Protein 6HNI (pdb70)

Sequence (295 aa):
VKKIGITQLVEHPALDATRTGFVKALLEKNGFKDGENIDIDFQNAQQNDMPTTQSIASKFASDKKDLLIFAISTPSAQAAFNATKKDIPILITAVSDPVAAGLVKTLEKPGTNVSGTSDFVSSVDKGLELLKIFAPKAKTIGVMYNTSEVNSKVQVDALKEYASSSKNGFKKVVEKGITTSNEVNQGISSLVGKIDVVVLYVPTDNLVASSSMMPIVSKIATENKIIPVIAAESGPVEKGALACQGINYEKLGYKTGEMAVKILNGESVSSSDMPVATSDDTDIIVNEEDILKALGMEKPSNENISSYVKTK

Secondary structure (DSSP, 8-state):
-EEEEEEES---HHHHHHHHHHHHHHHHTT--BTTTEEEEEEE-TT-HHHHHHHHHHHHHTT-SEEEEESHHHHHHHHHH-SSS-EEEEEES-TTTTTS-S-SS---SSEEEEE----HHHHHTTHHHH-TT--EEEEEEETT-HHHHHHHHHHHHHHHHHT-EEEEEEESSGGGHHHHHHHHTTT-SEEEE-S-HHHHTTHHHHHHHHHHTT--EEESSHHHHHTT-SEEEE--HHHHHHHHHHHHHHHHTT--GGGSPPB-----EEEEEHHHHHHTTPPPPS-TTEEEE---

Solvent-accessible surface area: 12777 Å² total

Radius of gyration: 19.22 Å; Cα contacts (8 Å, |Δi|>4): 731; chains: 1; bounding box: 37×41×58 Å

Structure (mmCIF, N/CA/C/O backbone):
data_6HNI
#
_entry.id   6HNI
#
_cell.length_a   131.107
_cell.length_b   42.351
_cell.length_c   56.175
_cell.angle_alpha   90.00
_cell.angle_beta   94.76
_cell.angle_gamma   90.00
#
_symmetry.space_group_name_H-M   'C 1 2 1'
#
loop_
_entity.id
_entity.type
_entity.pdbx_description
1 polymer 'ABC-type transport system, sugar-family extracellular solute-binding protein'
2 non-polymer TYROSINE
3 non-polymer 1,2-ETHANEDIOL
4 non-polymer DI(HYDROXYETHYL)ETHER
5 water water
#
loop_
_atom_site.group_PDB
_atom_site.id
_atom_site.type_symbol
_atom_site.label_atom_id
_atom_site.label_alt_id
_atom_site.label_comp_id
_atom_site.label_asym_id
_atom_site.label_entity_id
_atom_site.label_seq_id
_atom_site.pdbx_PDB_ins_code
_atom_site.Cartn_x
_atom_site.Cartn_y
_atom_site.Cartn_z
_atom_site.occupancy
_atom_site.B_iso_or_equiv
_atom_site.auth_seq_id
_atom_site.auth_comp_id
_atom_site.auth_asym_id
_atom_site.auth_atom_id
_atom_site.pdbx_PDB_model_num
ATOM 1 N N . VAL A 1 23 ? 5.002 -6.792 28.323 1.00 29.05 44 VAL A N 1
ATOM 2 C CA . VAL A 1 23 ? 5.443 -7.618 29.495 1.00 24.17 44 VAL A CA 1
ATOM 3 C C . VAL A 1 23 ? 6.023 -6.660 30.554 1.00 22.77 44 VAL A C 1
ATOM 4 O O . VAL A 1 23 ? 6.934 -5.881 30.239 1.00 27.66 44 VAL A O 1
ATOM 8 N N . LYS A 1 24 ? 5.504 -6.710 31.788 1.00 19.70 45 LYS A N 1
ATOM 9 C CA . LYS A 1 24 ? 6.014 -5.878 32.863 1.00 17.63 45 LYS A CA 1
ATOM 10 C C . LYS A 1 24 ? 7.243 -6.568 33.449 1.00 15.41 45 LYS A C 1
ATOM 11 O O . LYS A 1 24 ? 7.236 -7.780 33.682 1.00 18.81 45 LYS A O 1
ATOM 17 N N . LYS A 1 25 ? 8.292 -5.771 33.639 1.00 16.94 46 LYS A N 1
ATOM 18 C CA . LYS A 1 25 ? 9.573 -6.282 34.165 1.00 16.59 46 LYS A CA 1
ATOM 19 C C . LYS A 1 25 ? 9.745 -5.864 35.630 1.00 16.13 46 LYS A C 1
ATOM 20 O O . LYS A 1 25 ? 9.703 -4.689 35.961 1.00 18.79 46 LYS A O 1
ATOM 26 N N . ILE A 1 26 ? 9.821 -6.890 36.452 1.00 15.22 47 ILE A N 1
ATOM 27 C CA . ILE A 1 26 ? 9.900 -6.719 37.900 1.00 14.28 47 ILE A CA 1
ATOM 28 C C . ILE A 1 26 ? 11.295 -7.175 38.311 1.00 13.85 47 ILE A C 1
ATOM 29 O O . ILE A 1 26 ? 11.736 -8.232 37.978 1.00 17.03 47 ILE A O 1
ATOM 34 N N . GLY A 1 27 ? 11.954 -6.329 39.097 1.00 12.01 48 GLY A N 1
ATOM 35 C CA . GLY A 1 27 ? 13.220 -6.718 39.766 1.00 11.86 48 GLY A CA 1
ATOM 36 C C . GLY A 1 27 ? 12.964 -7.020 41.227 1.00 12.50 48 GLY A C 1
ATOM 37 O O . GLY A 1 27 ? 12.305 -6.213 41.894 1.00 14.79 48 GLY A O 1
ATOM 38 N N . ILE A 1 28 ? 13.459 -8.187 41.678 1.00 11.38 49 ILE A N 1
ATOM 39 C CA . ILE A 1 28 ? 13.375 -8.516 43.109 1.00 11.55 49 ILE A CA 1
ATOM 40 C C . ILE A 1 28 ? 14.820 -8.477 43.643 1.00 11.73 49 ILE A C 1
ATOM 41 O O . ILE A 1 28 ? 15.672 -9.126 43.111 1.00 12.58 49 ILE A O 1
ATOM 46 N N . THR A 1 29 ? 14.978 -7.637 44.653 1.00 10.93 50 THR A N 1
ATOM 47 C CA . THR A 1 29 ? 16.322 -7.487 45.319 1.00 11.16 50 THR A CA 1
ATOM 48 C C . THR A 1 29 ? 16.166 -7.958 46.752 1.00 10.60 50 THR A C 1
ATOM 49 O O . THR A 1 29 ? 15.437 -7.390 47.541 1.00 12.88 50 THR A O 1
ATOM 53 N N . GLN A 1 30 ? 16.875 -9.049 47.047 1.00 11.44 51 GLN A N 1
ATOM 54 C CA . GLN A 1 30 ? 16.820 -9.670 48.368 1.00 11.38 51 GLN A CA 1
ATOM 55 C C . GLN A 1 30 ? 18.235 -9.658 49.006 1.00 12.43 51 GLN A C 1
ATOM 56 O O . GLN A 1 30 ? 19.193 -9.995 48.346 1.00 13.07 51 GLN A O 1
ATOM 62 N N . LEU A 1 31 ? 18.322 -9.259 50.272 1.00 11.21 52 LEU A N 1
ATOM 63 C CA . LEU A 1 31 ? 19.667 -9.142 50.885 1.00 11.05 52 LEU A CA 1
ATOM 64 C C . LEU A 1 31 ? 20.456 -10.458 50.932 1.00 11.98 52 LEU A C 1
ATOM 65 O O . LEU A 1 31 ? 21.651 -10.493 50.587 1.00 13.26 52 LEU A O 1
ATOM 70 N N . VAL A 1 32 ? 19.787 -11.510 51.386 1.00 12.32 53 VAL A N 1
ATOM 71 C CA . VAL A 1 32 ? 20.411 -12.791 51.685 1.00 13.52 53 VAL A CA 1
ATOM 72 C C . VAL A 1 32 ? 19.303 -13.845 51.815 1.00 12.63 53 VAL A C 1
ATOM 73 O O . VAL A 1 32 ? 18.185 -13.494 52.110 1.00 14.00 53 VAL A O 1
ATOM 77 N N . GLU A 1 33 ? 19.627 -15.119 51.673 1.00 14.47 54 GLU A N 1
ATOM 78 C CA . GLU A 1 33 ? 18.746 -16.207 52.123 1.00 16.43 54 GLU A CA 1
ATOM 79 C C . GLU A 1 33 ? 18.796 -16.366 53.653 1.00 15.57 54 GLU A C 1
ATOM 80 O O . GLU A 1 33 ? 19.802 -16.859 54.255 1.00 20.21 54 GLU A O 1
ATOM 86 N N . HIS A 1 34 ? 17.757 -15.913 54.317 1.00 14.84 55 HIS A N 1
ATOM 87 C CA . HIS A 1 34 ? 17.410 -16.364 55.677 1.00 14.14 55 HIS A CA 1
ATOM 88 C C . HIS A 1 34 ? 15.878 -16.589 55.668 1.00 13.83 55 HIS A C 1
ATOM 89 O O . HIS A 1 34 ? 15.206 -16.053 54.773 1.00 14.46 55 HIS A O 1
ATOM 96 N N . PRO A 1 35 ? 15.336 -17.404 56.582 1.00 13.95 56 PRO A N 1
ATOM 97 C CA . PRO A 1 35 ? 13.973 -17.896 56.340 1.00 13.78 56 PRO A CA 1
ATOM 98 C C . PRO A 1 35 ? 12.915 -16.853 56.124 1.00 12.69 56 PRO A C 1
ATOM 99 O O . PRO A 1 35 ? 12.048 -17.001 55.220 1.00 14.19 56 PRO A O 1
ATOM 103 N N . ALA A 1 36 ? 12.935 -15.798 56.864 1.00 11.48 57 ALA A N 1
ATOM 104 C CA . ALA A 1 36 ? 11.917 -14.774 56.761 1.00 11.00 57 ALA A CA 1
ATOM 105 C C . ALA A 1 36 ? 11.992 -14.127 55.408 1.00 10.87 57 ALA A C 1
ATOM 106 O O . ALA A 1 36 ? 10.946 -13.834 54.775 1.00 12.65 57 ALA A O 1
ATOM 108 N N . LEU A 1 37 ? 13.188 -13.809 54.935 1.00 11.81 58 LEU A N 1
ATOM 109 C CA . LEU A 1 37 ? 13.285 -13.116 53.642 1.00 10.81 58 LEU A CA 1
ATOM 110 C C . LEU A 1 37 ? 12.828 -14.021 52.520 1.00 11.31 58 LEU A C 1
ATOM 111 O O . LEU A 1 37 ? 12.098 -13.551 51.611 1.00 12.47 58 LEU A O 1
ATOM 116 N N . ASP A 1 38 ? 13.232 -15.262 52.550 1.00 11.47 59 ASP A N 1
ATOM 117 C CA . ASP A 1 38 ? 12.801 -16.271 51.549 1.00 12.14 59 ASP A CA 1
ATOM 118 C C . ASP A 1 38 ? 11.289 -16.406 51.549 1.00 12.71 59 ASP A C 1
ATOM 119 O O . ASP A 1 38 ? 10.647 -16.511 50.475 1.00 14.88 59 ASP A O 1
ATOM 124 N N . ALA A 1 39 ? 10.681 -16.401 52.718 1.00 12.67 60 ALA A N 1
ATOM 125 C CA . ALA A 1 39 ? 9.211 -16.560 52.833 1.00 12.70 60 ALA A CA 1
ATOM 126 C C . ALA A 1 39 ? 8.488 -15.391 52.176 1.00 12.14 60 ALA A C 1
ATOM 127 O O . ALA A 1 39 ? 7.434 -15.582 51.484 1.00 12.93 60 ALA A O 1
ATOM 129 N N . THR A 1 40 ? 9.000 -14.178 52.304 1.00 11.24 61 THR A N 1
ATOM 130 C CA . THR A 1 40 ? 8.328 -13.041 51.674 1.00 10.93 61 THR A CA 1
ATOM 131 C C . THR A 1 40 ? 8.378 -13.169 50.174 1.00 11.22 61 THR A C 1
ATOM 132 O O . THR A 1 40 ? 7.385 -12.781 49.519 1.00 12.33 61 THR A O 1
ATOM 136 N N . ARG A 1 41 ? 9.477 -13.610 49.607 1.00 11.70 62 ARG A N 1
ATOM 137 C CA . ARG A 1 41 ? 9.571 -13.766 48.155 1.00 12.29 62 ARG A CA 1
ATOM 138 C C . ARG A 1 41 ? 8.541 -14.803 47.701 1.00 11.57 62 ARG A C 1
ATOM 139 O O . ARG A 1 41 ? 7.825 -14.611 46.673 1.00 13.79 62 ARG A O 1
ATOM 147 N N . THR A 1 42 ? 8.460 -15.913 48.421 1.00 13.44 63 THR A N 1
ATOM 148 C CA . THR A 1 42 ? 7.509 -16.979 48.100 1.00 13.42 63 THR A CA 1
ATOM 149 C C . THR A 1 42 ? 6.080 -16.443 48.050 1.00 12.41 63 THR A C 1
ATOM 150 O O . THR A 1 42 ? 5.323 -16.678 47.059 1.00 14.65 63 THR A O 1
ATOM 154 N N . GLY A 1 43 ? 5.669 -15.724 49.077 1.00 13.19 64 GLY A N 1
ATOM 155 C CA . GLY A 1 43 ? 4.317 -15.149 49.128 1.00 12.08 64 GLY A CA 1
ATOM 156 C C . GLY A 1 43 ? 4.055 -14.139 48.041 1.00 11.68 64 GLY A C 1
ATOM 157 O O . GLY A 1 43 ? 2.937 -14.141 47.434 1.00 13.34 64 GLY A O 1
ATOM 158 N N . PHE A 1 44 ? 5.007 -13.267 47.753 1.00 12.30 65 PHE A N 1
ATOM 159 C CA . PHE A 1 44 ? 4.842 -12.228 46.747 1.00 11.00 65 PHE A CA 1
ATOM 160 C C . PHE A 1 44 ? 4.570 -12.874 45.395 1.00 11.66 65 PHE A C 1
ATOM 161 O O . PHE A 1 44 ? 3.633 -12.462 44.685 1.00 12.89 65 PHE A O 1
ATOM 169 N N . VAL A 1 45 ? 5.356 -13.865 45.021 1.00 11.97 66 VAL A N 1
ATOM 170 C CA . VAL A 1 45 ? 5.199 -14.500 43.709 1.00 13.11 66 VAL A CA 1
ATOM 171 C C . VAL A 1 45 ? 3.847 -15.226 43.634 1.00 12.88 66 VAL A C 1
ATOM 172 O O . VAL A 1 45 ? 3.157 -15.193 42.588 1.00 14.69 66 VAL A O 1
ATOM 176 N N . LYS A 1 46 ? 3.440 -15.882 44.718 1.00 12.91 67 LYS A N 1
ATOM 177 C CA . LYS A 1 46 ? 2.129 -16.563 44.731 1.00 14.91 67 LYS A CA 1
ATOM 178 C C . LYS A 1 46 ? 1.003 -15.548 44.581 1.00 13.29 67 LYS A C 1
ATOM 179 O O . LYS A 1 46 ? 0.010 -15.849 43.850 1.00 14.20 67 LYS A O 1
ATOM 185 N N . ALA A 1 47 ? 1.080 -14.376 45.212 1.00 13.88 68 ALA A N 1
ATOM 186 C CA . ALA A 1 47 ? 0.023 -13.378 45.074 1.00 12.74 68 ALA A CA 1
ATOM 187 C C . ALA A 1 47 ? -0.042 -12.929 43.619 1.00 13.43 68 ALA A C 1
ATOM 188 O O . ALA A 1 47 ? -1.137 -12.766 43.054 1.00 14.94 68 ALA A O 1
ATOM 190 N N . LEU A 1 48 ? 1.089 -12.712 42.971 1.00 14.07 69 LEU A N 1
ATOM 191 C CA A LEU A 1 48 ? 1.055 -12.213 41.597 0.70 13.48 69 LEU A CA 1
ATOM 192 C CA B LEU A 1 48 ? 1.087 -12.226 41.597 0.30 13.09 69 LEU A CA 1
ATOM 193 C C . LEU A 1 48 ? 0.431 -13.273 40.728 1.00 13.97 69 LEU A C 1
ATOM 194 O O . LEU A 1 48 ? -0.456 -12.944 39.890 1.00 16.27 69 LEU A O 1
ATOM 203 N N . GLU A 1 49 ? 0.802 -14.528 40.913 1.00 14.96 70 GLU A N 1
ATOM 204 C CA . GLU A 1 49 ? 0.260 -15.601 40.105 1.00 16.36 70 GLU A CA 1
ATOM 205 C C . GLU A 1 49 ? -1.266 -15.740 40.282 1.00 16.61 70 GLU A C 1
ATOM 206 O O . GLU A 1 49 ? -1.995 -15.911 39.293 1.00 20.08 70 GLU A O 1
ATOM 212 N N . LYS A 1 50 ? -1.757 -15.688 41.507 1.00 16.52 71 LYS A N 1
ATOM 213 C CA . LYS A 1 50 ? -3.198 -15.759 41.783 1.00 17.79 71 LYS A CA 1
ATOM 214 C C . LYS A 1 50 ? -3.994 -14.627 41.101 1.00 17.69 71 LYS A C 1
ATOM 215 O O . LYS A 1 50 ? -5.169 -14.806 40.728 1.00 22.57 71 LYS A O 1
ATOM 221 N N . ASN A 1 51 ? -3.340 -13.496 40.887 1.00 16.59 72 ASN A N 1
ATOM 222 C CA . ASN A 1 51 ? -3.904 -12.330 40.265 1.00 18.36 72 ASN A CA 1
ATOM 223 C C . ASN A 1 51 ? -3.637 -12.233 38.753 1.00 18.10 72 ASN A C 1
ATOM 224 O O . ASN A 1 51 ? -3.914 -11.207 38.148 1.00 23.91 72 ASN A O 1
ATOM 229 N N . GLY A 1 52 ? -3.119 -13.318 38.184 1.00 17.48 73 GLY A N 1
ATOM 230 C CA . GLY A 1 52 ? -2.938 -13.467 36.763 1.00 19.40 73 GLY A CA 1
ATOM 231 C C . GLY A 1 52 ? -1.640 -12.957 36.194 1.00 20.32 73 GLY A C 1
ATOM 232 O O . GLY A 1 52 ? -1.525 -12.813 34.979 1.00 25.12 73 GLY A O 1
ATOM 233 N N . PHE A 1 53 ? -0.636 -12.737 37.068 1.00 21.16 74 PHE A N 1
ATOM 234 C CA . PHE A 1 53 ? 0.662 -12.247 36.633 1.00 20.45 74 PHE A CA 1
ATOM 235 C C . PHE A 1 53 ? 1.666 -13.354 36.820 1.00 19.03 74 PHE A C 1
ATOM 236 O O . PHE A 1 53 ? 2.003 -13.711 37.944 1.00 21.80 74 PHE A O 1
ATOM 244 N N . LYS A 1 54 ? 2.119 -13.899 35.711 1.00 21.47 75 LYS A N 1
ATOM 245 C CA . LYS A 1 54 ? 2.854 -15.149 35.718 1.00 22.66 75 LYS A CA 1
ATOM 246 C C . LYS A 1 54 ? 4.195 -14.955 35.000 1.00 21.19 75 LYS A C 1
ATOM 247 O O . LYS A 1 54 ? 4.238 -14.464 33.861 1.00 23.45 75 LYS A O 1
ATOM 253 N N . ASP A 1 55 ? 5.279 -15.332 35.674 1.00 22.04 76 ASP A N 1
ATOM 254 C CA . ASP A 1 55 ? 6.660 -15.210 35.133 1.00 20.91 76 ASP A CA 1
ATOM 255 C C . ASP A 1 55 ? 6.772 -16.035 33.859 1.00 25.59 76 ASP A C 1
ATOM 256 O O . ASP A 1 55 ? 6.297 -17.176 33.806 1.00 26.46 76 ASP A O 1
ATOM 261 N N . GLY A 1 56 ? 7.365 -15.444 32.830 1.00 23.69 77 GLY A N 1
ATOM 262 C CA . GLY A 1 56 ? 7.448 -16.104 31.545 1.00 23.33 77 GLY A CA 1
ATOM 263 C C . GLY A 1 56 ? 6.210 -15.897 30.683 1.00 24.55 77 GLY A C 1
ATOM 264 O O . GLY A 1 56 ? 6.208 -16.326 29.511 1.00 31.56 77 GLY A O 1
ATOM 265 N N . GLU A 1 57 ? 5.166 -15.235 31.208 1.00 26.97 78 GLU A N 1
ATOM 266 C CA . GLU A 1 57 ? 3.945 -14.951 30.430 1.00 30.27 78 GLU A CA 1
ATOM 267 C C . GLU A 1 57 ? 3.731 -13.439 30.249 1.00 24.15 78 GLU A C 1
ATOM 268 O O . GLU A 1 57 ? 4.162 -12.882 29.248 1.00 36.13 78 GLU A O 1
ATOM 274 N N . ASN A 1 58 ? 3.092 -12.774 31.198 1.00 20.41 79 ASN A N 1
ATOM 275 C CA . ASN A 1 58 ? 2.863 -11.300 31.097 1.00 22.69 79 ASN A CA 1
ATOM 276 C C . ASN A 1 58 ? 3.727 -10.487 32.072 1.00 21.21 79 ASN A C 1
ATOM 277 O O . ASN A 1 58 ? 3.652 -9.233 32.124 1.00 27.22 79 ASN A O 1
ATOM 282 N N . ILE A 1 59 ? 4.557 -11.206 32.830 1.00 18.02 80 ILE A N 1
ATOM 283 C CA . ILE A 1 59 ? 5.636 -10.554 33.615 1.00 18.21 80 ILE A CA 1
ATOM 284 C C . ILE A 1 59 ? 6.935 -11.276 33.383 1.00 17.20 80 ILE A C 1
ATOM 285 O O . ILE A 1 59 ? 6.948 -12.436 32.972 1.00 19.41 80 ILE A O 1
ATOM 290 N N . ASP A 1 60 ? 8.014 -10.548 33.683 1.00 16.82 81 ASP A N 1
ATOM 291 C CA . ASP A 1 60 ? 9.355 -11.091 33.766 1.00 16.64 81 ASP A CA 1
ATOM 292 C C . ASP A 1 60 ? 9.910 -10.724 35.137 1.00 18.15 81 ASP A C 1
ATOM 293 O O . ASP A 1 60 ? 9.959 -9.569 35.475 1.00 22.57 81 ASP A O 1
ATOM 298 N N . ILE A 1 61 ? 10.254 -11.749 35.894 1.00 16.71 82 ILE A N 1
ATOM 299 C CA . ILE A 1 61 ? 10.837 -11.544 37.235 1.00 16.03 82 ILE A CA 1
ATOM 300 C C . ILE A 1 61 ? 12.361 -11.771 37.156 1.00 16.00 82 ILE A C 1
ATOM 301 O O . ILE A 1 61 ? 12.800 -12.860 36.795 1.00 20.99 82 ILE A O 1
ATOM 306 N N . ASP A 1 62 ? 13.142 -10.741 37.530 1.00 15.32 83 ASP A N 1
ATOM 307 C CA . ASP A 1 62 ? 14.614 -10.793 37.595 1.00 14.90 83 ASP A CA 1
ATOM 308 C C . ASP A 1 62 ? 14.952 -10.783 39.101 1.00 13.24 83 ASP A C 1
ATOM 309 O O . ASP A 1 62 ? 14.948 -9.726 39.769 1.00 14.94 83 ASP A O 1
ATOM 314 N N . PHE A 1 63 ? 15.194 -11.977 39.634 1.00 12.78 84 PHE A N 1
ATOM 315 C CA . PHE A 1 63 ? 15.553 -12.145 41.049 1.00 13.00 84 PHE A CA 1
ATOM 316 C C . PHE A 1 63 ? 17.067 -12.020 41.254 1.00 13.80 84 PHE A C 1
ATOM 317 O O . PHE A 1 63 ? 17.868 -12.687 40.557 1.00 15.46 84 PHE A O 1
ATOM 325 N N . GLN A 1 64 ? 17.432 -11.200 42.232 1.00 13.11 85 GLN A N 1
ATOM 326 C CA . GLN A 1 64 ? 18.849 -10.945 42.574 1.00 12.85 85 GLN A CA 1
ATOM 327 C C . GLN A 1 64 ? 19.045 -10.991 44.078 1.00 13.06 85 GLN A C 1
ATOM 328 O O . GLN A 1 64 ? 18.369 -10.299 44.840 1.00 14.27 85 GLN A O 1
ATOM 334 N N . ASN A 1 65 ? 19.975 -11.846 44.489 1.00 13.14 86 ASN A N 1
ATOM 335 C CA . ASN A 1 65 ? 20.357 -12.046 45.896 1.00 13.55 86 ASN A CA 1
ATOM 336 C C . ASN A 1 65 ? 21.742 -11.413 46.087 1.00 15.57 86 ASN A C 1
ATOM 337 O O . ASN A 1 65 ? 22.677 -11.715 45.360 1.00 17.26 86 ASN A O 1
ATOM 342 N N . ALA A 1 66 ? 21.838 -10.528 47.071 1.00 13.97 87 ALA A N 1
ATOM 343 C CA . ALA A 1 66 ? 23.125 -9.856 47.396 1.00 13.53 87 ALA A CA 1
ATOM 344 C C . ALA A 1 66 ? 24.090 -10.722 48.190 1.00 14.35 87 ALA A C 1
ATOM 345 O O . ALA A 1 66 ? 25.204 -10.296 48.440 1.00 17.60 87 ALA A O 1
ATOM 347 N N . GLN A 1 67 ? 23.626 -11.873 48.658 1.00 15.98 88 GLN A N 1
ATOM 348 C CA A GLN A 1 67 ? 24.422 -12.765 49.515 0.50 16.78 88 GLN A CA 1
ATOM 349 C CA B GLN A 1 67 ? 24.450 -12.763 49.489 0.50 16.20 88 GLN A CA 1
ATOM 350 C C . GLN A 1 67 ? 25.040 -12.051 50.716 1.00 16.47 88 GLN A C 1
ATOM 351 O O . GLN A 1 67 ? 26.210 -12.325 51.105 1.00 20.90 88 GLN A O 1
ATOM 362 N N . ASN A 1 68 ? 24.242 -11.191 51.327 1.00 16.10 89 ASN A N 1
ATOM 363 C CA . ASN A 1 68 ? 24.585 -10.414 52.526 1.00 16.37 89 ASN A CA 1
ATOM 364 C C . ASN A 1 68 ? 25.658 -9.367 52.324 1.00 17.45 89 ASN A C 1
ATOM 365 O O . ASN A 1 68 ? 26.149 -8.788 53.300 1.00 21.47 89 ASN A O 1
ATOM 370 N N . ASP A 1 69 ? 26.024 -9.085 51.088 1.00 18.36 90 ASP A N 1
ATOM 371 C CA . ASP A 1 69 ? 27.077 -8.112 50.760 1.00 17.04 90 ASP A CA 1
ATOM 372 C C . ASP A 1 69 ? 26.454 -6.735 50.516 1.00 16.31 90 ASP A C 1
ATOM 373 O O . ASP A 1 69 ? 25.715 -6.537 49.525 1.00 17.63 90 ASP A O 1
ATOM 378 N N . MET A 1 70 ? 26.764 -5.756 51.341 1.00 17.16 91 MET A N 1
ATOM 379 C CA . MET A 1 70 ? 26.175 -4.429 51.194 1.00 19.62 91 MET A CA 1
ATOM 380 C C . MET A 1 70 ? 26.479 -3.740 49.875 1.00 17.33 91 MET A C 1
ATOM 381 O O . MET A 1 70 ? 25.537 -3.198 49.249 1.00 18.12 91 MET A O 1
ATOM 386 N N . PRO A 1 71 ? 27.697 -3.849 49.331 1.00 16.82 92 PRO A N 1
ATOM 387 C CA . PRO A 1 71 ? 27.925 -3.260 48.019 1.00 17.35 92 PRO A CA 1
ATOM 388 C C . PRO A 1 71 ? 27.054 -3.854 46.903 1.00 17.01 92 PRO A C 1
ATOM 389 O O . PRO A 1 71 ? 26.652 -3.128 45.955 1.00 17.35 92 PRO A O 1
ATOM 393 N N . THR A 1 72 ? 26.788 -5.157 47.016 1.00 15.61 93 THR A N 1
ATOM 394 C CA . THR A 1 72 ? 25.990 -5.836 46.018 1.00 14.81 93 THR A CA 1
ATOM 395 C C . THR A 1 72 ? 24.550 -5.371 46.135 1.00 13.26 93 THR A C 1
ATOM 396 O O . THR A 1 72 ? 23.849 -5.300 45.088 1.00 13.38 93 THR A O 1
ATOM 400 N N . THR A 1 73 ? 24.026 -5.021 47.295 1.00 13.00 94 THR A N 1
ATOM 401 C CA . THR A 1 73 ? 22.641 -4.447 47.331 1.00 13.44 94 THR A CA 1
ATOM 402 C C . THR A 1 73 ? 22.605 -3.202 46.480 1.00 13.44 94 THR A C 1
ATOM 403 O O . THR A 1 73 ? 21.544 -2.897 45.820 1.00 12.42 94 THR A O 1
ATOM 407 N N . GLN A 1 74 ? 23.686 -2.443 46.442 1.00 13.01 95 GLN A N 1
ATOM 408 C CA . GLN A 1 74 ? 23.721 -1.191 45.699 1.00 12.46 95 GLN A CA 1
ATOM 409 C C . GLN A 1 74 ? 23.910 -1.431 44.211 1.00 12.53 95 GLN A C 1
ATOM 410 O O . GLN A 1 74 ? 23.224 -0.762 43.406 1.00 14.15 95 GLN A O 1
ATOM 416 N N . SER A 1 75 ? 24.750 -2.366 43.812 1.00 12.91 96 SER A N 1
ATOM 417 C CA . SER A 1 75 ? 24.916 -2.674 42.375 1.00 12.39 96 SER A CA 1
ATOM 418 C C . SER A 1 75 ? 23.663 -3.311 41.819 1.00 11.05 96 SER A C 1
ATOM 419 O O . SER A 1 75 ? 23.343 -3.016 40.648 1.00 12.51 96 SER A O 1
ATOM 422 N N . ILE A 1 76 ? 22.972 -4.165 42.558 1.00 11.87 97 ILE A N 1
ATOM 423 C CA . ILE A 1 76 ? 21.697 -4.765 42.051 1.00 10.25 97 ILE A CA 1
ATOM 424 C C . ILE A 1 76 ? 20.764 -3.618 41.768 1.00 10.40 97 ILE A C 1
ATOM 425 O O . ILE A 1 76 ? 20.074 -3.623 40.712 1.00 12.64 97 ILE A O 1
ATOM 430 N N . ALA A 1 77 ? 20.615 -2.705 42.707 1.00 11.01 98 ALA A N 1
ATOM 431 C CA . ALA A 1 77 ? 19.633 -1.608 42.599 1.00 11.65 98 ALA A CA 1
ATOM 432 C C . ALA A 1 77 ? 19.983 -0.700 41.464 1.00 11.23 98 ALA A C 1
ATOM 433 O O . ALA A 1 77 ? 19.103 -0.282 40.672 1.00 12.41 98 ALA A O 1
ATOM 435 N N . SER A 1 78 ? 21.236 -0.345 41.308 1.00 11.81 99 SER A N 1
ATOM 436 C CA . SER A 1 78 ? 21.725 0.437 40.195 1.00 10.92 99 SER A CA 1
ATOM 437 C C . SER A 1 78 ? 21.343 -0.189 38.830 1.00 11.85 99 SER A C 1
ATOM 438 O O . SER A 1 78 ? 20.903 0.524 37.927 1.00 12.94 99 SER A O 1
ATOM 441 N N . LYS A 1 79 ? 21.559 -1.494 38.707 1.00 12.38 100 LYS A N 1
ATOM 442 C CA . LYS A 1 79 ? 21.283 -2.187 37.460 1.00 12.33 100 LYS A CA 1
ATOM 443 C C . LYS A 1 79 ? 19.762 -2.250 37.235 1.00 13.14 100 LYS A C 1
ATOM 444 O O . LYS A 1 79 ? 19.304 -2.079 36.091 1.00 14.69 100 LYS A O 1
ATOM 450 N N . PHE A 1 80 ? 18.951 -2.479 38.243 1.00 13.05 101 PHE A N 1
ATOM 451 C CA . PHE A 1 80 ? 17.498 -2.405 38.072 1.00 11.47 101 PHE A CA 1
ATOM 452 C C . PHE A 1 80 ? 17.065 -1.044 37.609 1.00 10.65 101 PHE A C 1
ATOM 453 O O . PHE A 1 80 ? 16.139 -0.952 36.706 1.00 13.90 101 PHE A O 1
ATOM 461 N N . ALA A 1 81 ? 17.631 0.043 38.078 1.00 12.23 102 ALA A N 1
ATOM 462 C CA . ALA A 1 81 ? 17.286 1.382 37.670 1.00 12.95 102 ALA A CA 1
ATOM 463 C C . ALA A 1 81 ? 17.706 1.613 36.210 1.00 13.27 102 ALA A C 1
ATOM 464 O O . ALA A 1 81 ? 16.900 2.101 35.374 1.00 16.68 102 ALA A O 1
ATOM 466 N N . SER A 1 82 ? 18.914 1.230 35.845 1.00 14.31 103 SER A N 1
ATOM 467 C CA . SER A 1 82 ? 19.366 1.432 34.459 1.00 14.82 103 SER A CA 1
ATOM 468 C C . SER A 1 82 ? 18.657 0.466 33.461 1.00 16.10 103 SER A C 1
ATOM 469 O O . SER A 1 82 ? 18.498 0.780 32.264 1.00 18.50 103 SER A O 1
ATOM 472 N N . ASP A 1 83 ? 18.199 -0.682 33.946 1.00 17.00 104 ASP A N 1
ATOM 473 C CA . ASP A 1 83 ? 17.354 -1.604 33.186 1.00 16.61 104 ASP A CA 1
ATOM 474 C C . ASP A 1 83 ? 15.962 -1.029 32.954 1.00 17.53 104 ASP A C 1
ATOM 475 O O . ASP A 1 83 ? 15.225 -1.555 32.127 1.00 20.89 104 ASP A O 1
ATOM 480 N N . LYS A 1 84 ? 15.561 0.012 33.667 1.00 16.32 105 LYS A N 1
ATOM 481 C CA . LYS A 1 84 ? 14.205 0.585 33.540 1.00 16.12 105 LYS A CA 1
ATOM 482 C C . LYS A 1 84 ? 13.105 -0.416 33.894 1.00 15.90 105 LYS A C 1
ATOM 483 O O . LYS A 1 84 ? 12.075 -0.523 33.186 1.00 18.26 105 LYS A O 1
ATOM 489 N N . LYS A 1 85 ? 13.266 -1.150 34.988 1.00 15.61 106 LYS A N 1
ATOM 490 C CA . LYS A 1 85 ? 12.251 -2.036 35.501 1.00 14.49 106 LYS A CA 1
ATOM 491 C C . LYS A 1 85 ? 10.951 -1.251 35.718 1.00 14.64 106 LYS A C 1
ATOM 492 O O . LYS A 1 85 ? 10.954 -0.057 36.020 1.00 15.36 106 LYS A O 1
ATOM 498 N N . ASP A 1 86 ? 9.834 -1.943 35.560 1.00 14.66 107 ASP A N 1
ATOM 499 C CA . ASP A 1 86 ? 8.544 -1.342 35.873 1.00 14.63 107 ASP A CA 1
ATOM 500 C C . ASP A 1 86 ? 8.214 -1.259 37.363 1.00 14.21 107 ASP A C 1
ATOM 501 O O . ASP A 1 86 ? 7.469 -0.400 37.803 1.00 16.00 107 ASP A O 1
ATOM 506 N N . LEU A 1 87 ? 8.841 -2.157 38.132 1.00 12.48 108 LEU A N 1
ATOM 507 C CA A LEU A 1 87 ? 8.598 -2.269 39.570 0.60 12.44 108 LEU A CA 1
ATOM 508 C CA B LEU A 1 87 ? 8.638 -2.186 39.561 0.40 11.21 108 LEU A CA 1
ATOM 509 C C . LEU A 1 87 ? 9.817 -2.964 40.163 1.00 11.46 108 LEU A C 1
ATOM 510 O O . LEU A 1 87 ? 10.336 -3.911 39.613 1.00 13.05 108 LEU A O 1
ATOM 519 N N . ILE A 1 88 ? 10.202 -2.469 41.349 1.00 10.72 109 ILE A N 1
ATOM 520 C CA . ILE A 1 88 ? 11.239 -3.137 42.182 1.00 11.67 109 ILE A CA 1
ATOM 521 C C . ILE A 1 88 ? 10.632 -3.611 43.493 1.00 11.98 109 ILE A C 1
ATOM 522 O O . ILE A 1 88 ? 9.922 -2.849 44.126 1.00 13.54 109 ILE A O 1
ATOM 527 N N . PHE A 1 89 ? 10.806 -4.880 43.776 1.00 11.54 110 PHE A N 1
ATOM 528 C CA . PHE A 1 89 ? 10.384 -5.451 45.055 1.00 10.23 110 PHE A CA 1
ATOM 529 C C . PHE A 1 89 ? 11.685 -5.673 45.876 1.00 9.90 110 PHE A C 1
ATOM 530 O O . PHE A 1 89 ? 12.552 -6.426 45.474 1.00 10.70 110 PHE A O 1
ATOM 538 N N . ALA A 1 90 ? 11.707 -4.961 47.004 1.00 9.87 111 ALA A N 1
ATOM 539 C CA . ALA A 1 90 ? 12.945 -4.966 47.884 1.00 9.86 111 ALA A CA 1
ATOM 540 C C . ALA A 1 90 ? 12.608 -5.640 49.215 1.00 10.40 111 ALA A C 1
ATOM 541 O O . ALA A 1 90 ? 11.670 -5.258 49.928 1.00 12.33 111 ALA A O 1
ATOM 543 N N . ILE A 1 91 ? 13.465 -6.619 49.567 1.00 9.88 112 ILE A N 1
ATOM 544 C CA . ILE A 1 91 ? 13.241 -7.458 50.705 1.00 9.55 112 ILE A CA 1
ATOM 545 C C . ILE A 1 91 ? 14.394 -7.173 51.679 1.00 9.92 112 ILE A C 1
ATOM 546 O O . ILE A 1 91 ? 15.520 -7.571 51.399 1.00 12.01 112 ILE A O 1
ATOM 551 N N . SER A 1 92 ? 13.991 -6.560 52.797 1.00 9.96 113 SER A N 1
ATOM 552 C CA . SER A 1 92 ? 14.866 -6.069 53.923 1.00 10.12 113 SER A CA 1
ATOM 553 C C . SER A 1 92 ? 15.155 -4.600 53.796 1.00 10.93 113 SER A C 1
ATOM 554 O O . SER A 1 92 ? 15.194 -3.998 52.718 1.00 12.49 113 SER A O 1
ATOM 557 N N . THR A 1 93 ? 15.553 -4.014 54.967 1.00 11.17 114 THR A N 1
ATOM 558 C CA . THR A 1 93 ? 15.916 -2.621 55.040 1.00 11.19 114 THR A CA 1
ATOM 559 C C . THR A 1 93 ? 17.105 -2.281 54.141 1.00 11.72 114 THR A C 1
ATOM 560 O O . THR A 1 93 ? 17.061 -1.318 53.405 1.00 12.76 114 THR A O 1
ATOM 564 N N . PRO A 1 94 ? 18.244 -3.002 54.287 1.00 12.22 115 PRO A N 1
ATOM 565 C CA . PRO A 1 94 ? 19.362 -2.685 53.392 1.00 12.62 115 PRO A CA 1
ATOM 566 C C . PRO A 1 94 ? 19.044 -2.736 51.885 1.00 12.01 115 PRO A C 1
ATOM 567 O O . PRO A 1 94 ? 19.478 -1.845 51.121 1.00 12.71 115 PRO A O 1
ATOM 571 N N . SER A 1 95 ? 18.272 -3.749 51.482 1.00 11.38 116 SER A N 1
ATOM 572 C CA . SER A 1 95 ? 17.944 -3.834 50.060 1.00 10.26 116 SER A CA 1
ATOM 573 C C . SER A 1 95 ? 17.024 -2.687 49.600 1.00 10.46 116 SER A C 1
ATOM 574 O O . SER A 1 95 ? 17.223 -2.138 48.527 1.00 11.74 116 SER A O 1
ATOM 577 N N . ALA A 1 96 ? 16.083 -2.321 50.470 1.00 10.34 117 ALA A N 1
ATOM 578 C CA . ALA A 1 96 ? 15.179 -1.208 50.209 1.00 10.36 117 ALA A CA 1
ATOM 579 C C . ALA A 1 96 ? 15.865 0.130 50.154 1.00 9.89 117 ALA A C 1
ATOM 580 O O . ALA A 1 96 ? 15.583 0.978 49.332 1.00 11.98 117 ALA A O 1
ATOM 582 N N . GLN A 1 97 ? 16.787 0.344 51.123 1.00 10.58 118 GLN A N 1
ATOM 583 C CA . GLN A 1 97 ? 17.532 1.594 51.131 1.00 10.45 118 GLN A CA 1
ATOM 584 C C . GLN A 1 97 ? 18.372 1.766 49.866 1.00 10.64 118 GLN A C 1
ATOM 585 O O . GLN A 1 97 ? 18.423 2.874 49.298 1.00 12.55 118 GLN A O 1
ATOM 591 N N . ALA A 1 98 ? 18.979 0.674 49.424 1.00 10.89 119 ALA A N 1
ATOM 592 C CA . ALA A 1 98 ? 19.738 0.706 48.186 1.00 10.98 119 ALA A CA 1
ATOM 593 C C . ALA A 1 98 ? 18.850 1.036 46.952 1.00 10.84 119 ALA A C 1
ATOM 594 O O . ALA A 1 98 ? 19.239 1.800 46.120 1.00 12.27 119 ALA A O 1
ATOM 596 N N . ALA A 1 99 ? 17.689 0.372 46.881 1.00 10.79 120 ALA A N 1
ATOM 597 C CA . ALA A 1 99 ? 16.736 0.597 45.770 1.00 10.73 120 ALA A CA 1
ATOM 598 C C . ALA A 1 99 ? 16.329 2.077 45.757 1.00 11.29 120 ALA A C 1
ATOM 599 O O . ALA A 1 99 ? 16.357 2.727 44.715 1.00 12.76 120 ALA A O 1
ATOM 601 N N . PHE A 1 100 ? 16.013 2.633 46.935 1.00 11.91 121 PHE A N 1
ATOM 602 C CA . PHE A 1 100 ? 15.623 4.023 47.040 1.00 11.55 121 PHE A CA 1
ATOM 603 C C . PHE A 1 100 ? 16.746 4.997 46.652 1.00 12.06 121 PHE A C 1
ATOM 604 O O . PHE A 1 100 ? 16.505 6.025 45.998 1.00 14.04 121 PHE A O 1
ATOM 612 N N . ASN A 1 101 ? 17.984 4.671 47.030 1.00 12.17 122 ASN A N 1
ATOM 613 C CA . ASN A 1 101 ? 19.086 5.451 46.588 1.00 12.01 122 ASN A CA 1
ATOM 614 C C . ASN A 1 101 ? 19.262 5.410 45.079 1.00 11.93 122 ASN A C 1
ATOM 615 O O . ASN A 1 101 ? 19.653 6.398 44.487 1.00 14.02 122 ASN A O 1
ATOM 620 N N . ALA A 1 102 ? 19.033 4.249 44.490 1.00 12.07 123 ALA A N 1
ATOM 621 C CA . ALA A 1 102 ? 19.241 4.044 43.052 1.00 12.06 123 ALA A CA 1
ATOM 622 C C . ALA A 1 102 ? 18.220 4.764 42.164 1.00 12.57 123 ALA A C 1
ATOM 623 O O . ALA A 1 102 ? 18.577 5.176 41.080 1.00 14.99 123 ALA A O 1
ATOM 625 N N . THR A 1 103 ? 16.984 4.878 42.643 1.00 13.04 124 THR A N 1
ATOM 626 C CA . THR A 1 103 ? 15.900 5.469 41.829 1.00 12.92 124 THR A CA 1
ATOM 627 C C . THR A 1 103 ? 14.811 6.121 42.691 1.00 13.74 124 THR A C 1
ATOM 628 O O . THR A 1 103 ? 14.352 5.543 43.663 1.00 14.44 124 THR A O 1
ATOM 632 N N . LYS A 1 104 ? 14.375 7.307 42.259 1.00 14.68 125 LYS A N 1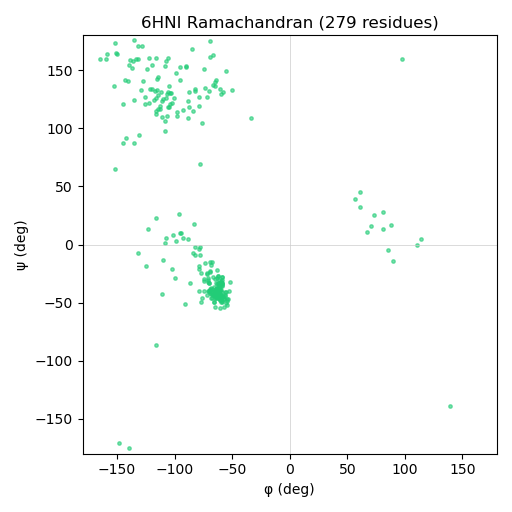
ATOM 633 C CA A LYS A 1 104 ? 13.233 7.985 42.892 0.50 14.99 125 LYS A CA 1
ATOM 634 C CA B LYS A 1 104 ? 13.284 8.072 42.842 0.50 14.98 125 LYS A CA 1
ATOM 635 C C . LYS A 1 104 ? 12.034 7.966 41.960 1.00 16.82 125 LYS A C 1
ATOM 636 O O . LYS A 1 104 ? 11.001 8.522 42.299 1.00 18.26 125 LYS A O 1
ATOM 647 N N . ASP A 1 105 ? 12.159 7.269 40.834 1.00 16.01 126 ASP A N 1
ATOM 648 C CA . ASP A 1 105 ? 11.079 7.241 39.790 1.00 18.13 126 ASP A CA 1
ATOM 649 C C . ASP A 1 105 ? 10.355 5.905 39.645 1.00 16.41 126 ASP A C 1
ATOM 650 O O . ASP A 1 105 ? 9.141 5.880 39.455 1.00 22.95 126 ASP A O 1
ATOM 655 N N . ILE A 1 106 ? 11.084 4.803 39.665 1.00 15.41 127 ILE A N 1
ATOM 656 C CA . ILE A 1 106 ? 10.496 3.481 39.547 1.00 14.21 127 ILE A CA 1
ATOM 657 C C . ILE A 1 106 ? 9.806 3.157 40.871 1.00 12.83 127 ILE A C 1
ATOM 658 O O . ILE A 1 106 ? 10.413 3.301 41.956 1.00 13.70 127 ILE A O 1
ATOM 663 N N . PRO A 1 107 ? 8.586 2.632 40.897 1.00 12.55 128 PRO A N 1
ATOM 664 C CA . PRO A 1 107 ? 7.956 2.268 42.145 1.00 11.67 128 PRO A CA 1
ATOM 665 C C . PRO A 1 107 ? 8.709 1.131 42.819 1.00 11.86 128 PRO A C 1
ATOM 666 O O . PRO A 1 107 ? 9.095 0.156 42.173 1.00 13.17 128 PRO A O 1
ATOM 670 N N . ILE A 1 108 ? 8.876 1.292 44.143 1.00 11.34 129 ILE A N 1
ATOM 671 C CA . ILE A 1 108 ? 9.528 0.303 44.968 1.00 10.47 129 ILE A CA 1
ATOM 672 C C . ILE A 1 108 ? 8.525 -0.200 45.985 1.00 11.55 129 ILE A C 1
ATOM 673 O O . ILE A 1 108 ? 7.948 0.606 46.719 1.00 13.52 129 ILE A O 1
ATOM 678 N N . LEU A 1 109 ? 8.318 -1.503 46.021 1.00 11.32 130 LEU A N 1
ATOM 679 C CA . LEU A 1 109 ? 7.511 -2.121 47.063 1.00 11.49 130 LEU A CA 1
ATOM 680 C C . LEU A 1 109 ? 8.496 -2.841 47.974 1.00 10.95 130 LEU A C 1
ATOM 681 O O . LEU A 1 109 ? 9.269 -3.647 47.529 1.00 13.63 130 LEU A O 1
ATOM 686 N N . ILE A 1 110 ? 8.347 -2.555 49.256 1.00 10.36 131 ILE A N 1
ATOM 687 C CA . ILE A 1 110 ? 9.236 -3.154 50.290 1.00 10.01 131 ILE A CA 1
ATOM 688 C C . ILE A 1 110 ? 8.480 -4.204 51.049 1.00 11.29 131 ILE A C 1
ATOM 689 O O . ILE A 1 110 ? 7.246 -4.206 51.171 1.00 12.56 131 ILE A O 1
ATOM 694 N N . THR A 1 111 ? 9.242 -5.093 51.702 1.00 10.94 132 THR A N 1
ATOM 695 C CA . THR A 1 111 ? 8.721 -5.964 52.719 1.00 9.95 132 THR A CA 1
ATOM 696 C C . THR A 1 111 ? 9.904 -6.248 53.703 1.00 10.97 132 THR A C 1
ATOM 697 O O . THR A 1 111 ? 11.084 -5.966 53.360 1.00 11.64 132 THR A O 1
ATOM 701 N N . ALA A 1 112 ? 9.526 -6.768 54.863 1.00 10.26 133 ALA A N 1
ATOM 702 C CA . ALA A 1 112 ? 10.564 -7.138 55.922 1.00 10.64 133 ALA A CA 1
ATOM 703 C C . ALA A 1 112 ? 11.379 -5.927 56.255 1.00 10.92 133 ALA A C 1
ATOM 704 O O . ALA A 1 112 ? 12.589 -6.103 56.523 1.00 12.77 133 ALA A O 1
ATOM 706 N N . VAL A 1 113 ? 10.771 -4.768 56.331 1.00 10.27 134 VAL A N 1
ATOM 707 C CA . VAL A 1 113 ? 11.394 -3.522 56.771 1.00 10.45 134 VAL A CA 1
ATOM 708 C C . VAL A 1 113 ? 10.755 -3.142 58.074 1.00 10.72 134 VAL A C 1
ATOM 709 O O . VAL A 1 113 ? 9.579 -2.892 58.186 1.00 12.24 134 VAL A O 1
ATOM 713 N N . SER A 1 114 ? 11.585 -3.066 59.162 1.00 10.97 135 SER A N 1
ATOM 714 C CA . SER A 1 114 ? 11.027 -2.871 60.471 1.00 10.75 135 SER A CA 1
ATOM 715 C C . SER A 1 114 ? 10.411 -1.517 60.677 1.00 12.33 135 SER A C 1
ATOM 716 O O . SER A 1 114 ? 9.369 -1.399 61.319 1.00 14.87 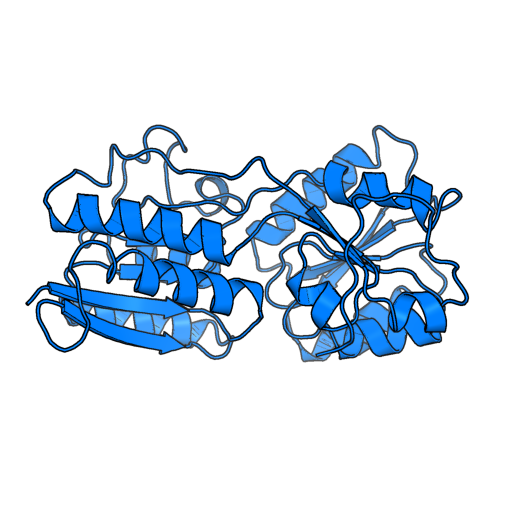135 SER A O 1
ATOM 719 N N . ASP A 1 115 ? 11.092 -0.490 60.189 1.00 12.76 136 ASP A N 1
ATOM 720 C CA . ASP A 1 115 ? 10.758 0.927 60.450 1.00 13.10 136 ASP A CA 1
ATOM 721 C C . ASP A 1 115 ? 11.077 1.718 59.195 1.00 12.67 136 ASP A C 1
ATOM 722 O O . ASP A 1 115 ? 12.147 2.247 58.982 1.00 13.48 136 ASP A O 1
ATOM 727 N N . PRO A 1 116 ? 10.071 1.777 58.261 1.00 11.99 137 PRO A N 1
ATOM 728 C CA . PRO A 1 116 ? 10.298 2.476 57.039 1.00 11.85 137 PRO A CA 1
ATOM 729 C C . PRO A 1 116 ? 10.588 3.951 57.150 1.00 12.69 137 PRO A C 1
ATOM 730 O O . PRO A 1 116 ? 11.354 4.490 56.368 1.00 14.07 137 PRO A O 1
ATOM 734 N N . VAL A 1 117 ? 10.001 4.606 58.134 1.00 13.05 138 VAL A N 1
ATOM 735 C CA . VAL A 1 117 ? 10.274 6.027 58.372 1.00 13.84 138 VAL A CA 1
ATOM 736 C C . VAL A 1 117 ? 11.721 6.250 58.867 1.00 14.20 138 VAL A C 1
ATOM 737 O O . VAL A 1 117 ? 12.456 7.066 58.365 1.00 15.59 138 VAL A O 1
ATOM 741 N N . ALA A 1 118 ? 12.127 5.432 59.808 1.00 13.00 139 ALA A N 1
ATOM 742 C CA . ALA A 1 118 ? 13.503 5.589 60.330 1.00 12.86 139 ALA A CA 1
ATOM 743 C C . ALA A 1 118 ? 14.572 5.267 59.298 1.00 13.82 139 ALA A C 1
ATOM 744 O O . ALA A 1 118 ? 15.696 5.790 59.338 1.00 17.21 139 ALA A O 1
ATOM 746 N N . ALA A 1 119 ? 14.214 4.392 58.359 1.00 12.70 140 ALA A N 1
ATOM 747 C CA . ALA A 1 119 ? 15.090 4.041 57.256 1.00 13.29 140 ALA A CA 1
ATOM 748 C C . ALA A 1 119 ? 15.103 5.089 56.146 1.00 12.95 140 ALA A C 1
ATOM 749 O O . ALA A 1 119 ? 15.872 4.945 55.192 1.00 15.61 140 ALA A O 1
ATOM 751 N N . GLY A 1 120 ? 14.282 6.130 56.267 1.00 13.70 141 GLY A N 1
ATOM 752 C CA . GLY A 1 120 ? 14.278 7.220 55.284 1.00 14.73 141 GLY A CA 1
ATOM 753 C C . GLY A 1 120 ? 13.493 6.935 54.004 1.00 13.63 141 GLY A C 1
ATOM 754 O O . GLY A 1 120 ? 13.653 7.658 53.047 1.00 18.60 141 GLY A O 1
ATOM 755 N N . LEU A 1 121 ? 12.691 5.880 54.017 1.00 12.18 142 LEU A N 1
ATOM 756 C CA . LEU A 1 121 ? 11.995 5.420 52.762 1.00 12.69 142 LEU A CA 1
ATOM 757 C C . LEU A 1 121 ? 10.687 6.114 52.500 1.00 12.97 142 LEU A C 1
ATOM 758 O O . LEU A 1 121 ? 10.288 6.177 51.322 1.00 14.47 142 LEU A O 1
ATOM 763 N N . VAL A 1 122 ? 9.954 6.475 53.533 1.00 14.48 143 VAL A N 1
ATOM 764 C CA . VAL A 1 122 ? 8.617 7.062 53.429 1.00 14.14 143 VAL A CA 1
ATOM 765 C C . VAL A 1 122 ? 8.549 8.205 54.405 1.00 15.65 143 VAL A C 1
ATOM 766 O O . VAL A 1 122 ? 9.257 8.173 55.461 1.00 16.56 143 VAL A O 1
ATOM 770 N N . LYS A 1 123 ? 7.727 9.193 54.116 1.00 15.80 144 LYS A N 1
ATOM 771 C CA . LYS A 1 123 ? 7.534 10.311 55.049 1.00 17.78 144 LYS A CA 1
ATOM 772 C C . LYS A 1 123 ? 6.660 9.944 56.235 1.00 16.95 144 LYS A C 1
ATOM 773 O O . LYS A 1 123 ? 7.014 10.265 57.367 1.00 18.30 144 LYS A O 1
ATOM 779 N N . THR A 1 124 ? 5.546 9.279 55.973 1.00 16.93 145 THR A N 1
ATOM 780 C CA . THR A 1 124 ? 4.680 8.656 56.990 1.00 17.78 145 THR A CA 1
ATOM 781 C C . THR A 1 124 ? 4.223 7.290 56.470 1.00 16.83 145 THR A C 1
ATOM 782 O O . THR A 1 124 ? 4.218 7.055 55.267 1.00 16.73 145 THR A O 1
ATOM 786 N N . LEU A 1 125 ? 3.814 6.397 57.370 1.00 16.71 146 LEU A N 1
ATOM 787 C CA . LEU A 1 125 ? 3.293 5.091 56.946 1.00 15.44 146 LEU A CA 1
ATOM 788 C C . LEU A 1 125 ? 1.988 5.240 56.132 1.00 15.74 146 LEU A C 1
ATOM 789 O O . LEU A 1 125 ? 1.785 4.560 55.139 1.00 17.68 146 LEU A O 1
ATOM 794 N N . GLU A 1 126 ? 1.114 6.123 56.583 1.00 16.42 147 GLU A N 1
ATOM 795 C CA . GLU A 1 126 ? -0.194 6.316 55.930 1.00 16.31 147 GLU A CA 1
ATOM 796 C C . GLU A 1 126 ? -0.120 6.991 54.572 1.00 17.60 147 GLU A C 1
ATOM 797 O O . GLU A 1 126 ? -1.005 6.761 53.753 1.00 20.41 147 GLU A O 1
ATOM 803 N N . LYS A 1 127 ? 0.874 7.867 54.365 1.00 17.63 148 LYS A N 1
ATOM 804 C CA . LYS A 1 127 ? 1.050 8.575 53.088 1.00 17.23 148 LYS A CA 1
ATOM 805 C C . LYS A 1 127 ? 2.542 8.686 52.814 1.00 16.73 148 LYS A C 1
ATOM 806 O O . LYS A 1 127 ? 3.202 9.628 53.273 1.00 18.29 148 LYS A O 1
ATOM 812 N N . PRO A 1 128 ? 3.084 7.707 52.099 1.00 13.73 149 PRO A N 1
ATOM 813 C CA . PRO A 1 128 ? 4.530 7.691 51.919 1.00 14.83 149 PRO A CA 1
ATOM 814 C C . PRO A 1 128 ? 5.120 8.924 51.330 1.00 15.13 149 PRO A C 1
ATOM 815 O O . PRO A 1 128 ? 6.177 9.395 51.771 1.00 15.89 149 PRO A O 1
ATOM 819 N N . GLY A 1 129 ? 4.481 9.481 50.295 1.00 15.37 150 GLY A N 1
ATOM 820 C CA . GLY A 1 129 ? 4.970 10.716 49.739 1.00 18.02 150 GLY A CA 1
ATOM 821 C C . GLY A 1 129 ? 6.280 10.605 48.974 1.00 17.72 150 GLY A C 1
ATOM 822 O O . GLY A 1 129 ? 6.935 11.619 48.724 1.00 22.31 150 GLY A O 1
ATOM 823 N N . THR A 1 130 ? 6.638 9.364 48.628 1.00 15.57 151 THR A N 1
ATOM 824 C CA . THR A 1 130 ? 7.853 8.991 47.905 1.00 14.58 151 THR A CA 1
ATOM 825 C C . THR A 1 130 ? 7.440 7.899 46.901 1.00 14.42 151 THR A C 1
ATOM 826 O O . THR A 1 130 ? 6.250 7.538 46.816 1.00 18.20 151 THR A O 1
ATOM 830 N N . ASN A 1 131 ? 8.402 7.339 46.195 1.00 13.12 152 ASN A N 1
ATOM 831 C CA . ASN A 1 131 ? 8.170 6.216 45.308 1.00 12.37 152 ASN A CA 1
ATOM 832 C C . ASN A 1 131 ? 8.162 4.842 45.978 1.00 11.81 152 ASN A C 1
ATOM 833 O O . ASN A 1 131 ? 8.318 3.821 45.321 1.00 13.47 152 ASN A O 1
ATOM 838 N N . VAL A 1 132 ? 8.009 4.827 47.305 1.00 12.33 153 VAL A N 1
ATOM 839 C CA . VAL A 1 132 ? 8.079 3.598 48.086 1.00 11.96 153 VAL A CA 1
ATOM 840 C C . VAL A 1 132 ? 6.795 3.331 48.870 1.00 11.67 153 VAL A C 1
ATOM 841 O O . VAL A 1 132 ? 6.287 4.223 49.519 1.00 14.05 153 VAL A O 1
ATOM 845 N N . SER A 1 133 ? 6.306 2.093 48.823 1.00 11.82 154 SER A N 1
ATOM 846 C CA . SER A 1 133 ? 5.301 1.601 49.756 1.00 11.86 154 SER A CA 1
ATOM 847 C C . SER A 1 133 ? 5.532 0.113 49.980 1.00 11.25 154 SER A C 1
ATOM 848 O O . SER A 1 133 ? 6.614 -0.403 49.625 1.00 14.03 154 SER A O 1
ATOM 851 N N . GLY A 1 134 ? 4.617 -0.577 50.644 1.00 11.76 155 GLY A N 1
ATOM 852 C CA . GLY A 1 134 ? 4.709 -1.983 50.859 1.00 11.97 155 GLY A CA 1
ATOM 853 C C . GLY A 1 134 ? 4.291 -2.377 52.253 1.00 11.05 155 GLY A C 1
ATOM 854 O O . GLY A 1 134 ? 3.357 -1.870 52.795 1.00 13.13 155 GLY A O 1
ATOM 855 N N . THR A 1 135 ? 5.069 -3.310 52.801 1.00 10.88 156 THR A N 1
ATOM 856 C CA . THR A 1 135 ? 4.781 -3.851 54.111 1.00 11.29 156 THR A CA 1
ATOM 857 C C . THR A 1 135 ? 6.014 -3.675 55.054 1.00 11.31 156 THR A C 1
ATOM 858 O O . THR A 1 135 ? 7.146 -3.644 54.596 1.00 12.69 156 THR A O 1
ATOM 862 N N . SER A 1 136 ? 5.645 -3.566 56.312 1.00 11.04 157 SER A N 1
ATOM 863 C CA . SER A 1 136 ? 6.628 -3.501 57.420 1.00 11.11 157 SER A CA 1
ATOM 864 C C . SER A 1 136 ? 6.427 -4.725 58.256 1.00 11.88 157 SER A C 1
ATOM 865 O O . SER A 1 136 ? 5.322 -5.146 58.584 1.00 12.84 157 SER A O 1
ATOM 868 N N . ASP A 1 137 ? 7.585 -5.269 58.740 1.00 12.33 158 ASP A N 1
ATOM 869 C CA . ASP A 1 137 ? 7.603 -6.385 59.681 1.00 11.95 158 ASP A CA 1
ATOM 870 C C . ASP A 1 137 ? 7.747 -5.898 61.109 1.00 10.84 158 ASP A C 1
ATOM 871 O O . ASP A 1 137 ? 8.249 -6.675 61.968 1.00 12.91 158 ASP A O 1
ATOM 876 N N . PHE A 1 138 ? 7.322 -4.693 61.416 1.00 10.93 159 PHE A N 1
ATOM 877 C CA . PHE A 1 138 ? 7.248 -4.242 62.804 1.00 11.71 159 PHE A CA 1
ATOM 878 C C . PHE A 1 138 ? 6.526 -5.233 63.672 1.00 12.41 159 PHE A C 1
ATOM 879 O O . PHE A 1 138 ? 5.447 -5.748 63.344 1.00 14.07 159 PHE A O 1
ATOM 887 N N . VAL A 1 139 ? 7.122 -5.532 64.846 1.00 12.20 160 VAL A N 1
ATOM 888 C CA . VAL A 1 139 ? 6.505 -6.303 65.893 1.00 13.27 160 VAL A CA 1
ATOM 889 C C . VAL A 1 139 ? 6.939 -5.730 67.219 1.00 12.57 160 VAL A C 1
ATOM 890 O O . VAL A 1 139 ? 8.092 -5.311 67.330 1.00 15.17 160 VAL A O 1
ATOM 894 N N . SER A 1 140 ? 6.046 -5.679 68.191 1.00 14.24 161 SER A N 1
ATOM 895 C CA A SER A 1 140 ? 6.493 -5.132 69.499 0.70 15.00 161 SER A CA 1
ATOM 896 C CA B SER A 1 140 ? 6.389 -5.193 69.547 0.30 12.95 161 SER A CA 1
ATOM 897 C C . SER A 1 140 ? 7.438 -6.072 70.239 1.00 14.12 161 SER A C 1
ATOM 898 O O . SER A 1 140 ? 7.338 -7.280 70.148 1.00 14.45 161 SER A O 1
ATOM 903 N N . VAL A 1 141 ? 8.384 -5.459 70.977 1.00 15.21 162 VAL A N 1
ATOM 904 C CA . VAL A 1 141 ? 9.318 -6.271 71.789 1.00 15.11 162 VAL A CA 1
ATOM 905 C C . VAL A 1 141 ? 8.529 -7.048 72.831 1.00 14.66 162 VAL A C 1
ATOM 906 O O . VAL A 1 141 ? 8.917 -8.131 73.250 1.00 15.36 162 VAL A O 1
ATOM 910 N N . ASP A 1 142 ? 7.375 -6.500 73.214 1.00 14.34 163 ASP A N 1
ATOM 911 C CA . ASP A 1 142 ? 6.546 -7.114 74.234 1.00 16.66 163 ASP A CA 1
ATOM 912 C C . ASP A 1 142 ? 6.130 -8.524 73.862 1.00 14.83 163 ASP A C 1
ATOM 913 O O . ASP A 1 142 ? 5.972 -9.363 74.719 1.00 16.02 163 ASP A O 1
ATOM 918 N N . LYS A 1 143 ? 5.940 -8.794 72.575 1.00 15.69 164 LYS A N 1
ATOM 919 C CA . LYS A 1 143 ? 5.480 -10.118 72.158 1.00 16.05 164 LYS A CA 1
ATOM 920 C C . LYS A 1 143 ? 6.467 -11.214 72.508 1.00 16.80 164 LYS A C 1
ATOM 921 O O . LYS A 1 143 ? 6.104 -12.262 72.971 1.00 17.10 164 LYS A O 1
ATOM 927 N N . GLY A 1 144 ? 7.723 -10.974 72.226 1.00 15.52 165 GLY A N 1
ATOM 928 C CA . GLY A 1 144 ? 8.741 -11.934 72.624 1.00 16.10 165 GLY A CA 1
ATOM 929 C C . GLY A 1 144 ? 8.989 -11.973 74.121 1.00 15.04 165 GLY A C 1
ATOM 930 O O . GLY A 1 144 ? 9.139 -13.055 74.704 1.00 16.54 165 GLY A O 1
ATOM 931 N N . LEU A 1 145 ? 8.996 -10.812 74.763 1.00 15.48 166 LEU A N 1
ATOM 932 C CA . LEU A 1 145 ? 9.292 -10.753 76.189 1.00 15.22 166 LEU A CA 1
ATOM 933 C C . LEU A 1 145 ? 8.183 -11.364 77.062 1.00 16.17 166 LEU A C 1
ATOM 934 O O . LEU A 1 145 ? 8.461 -11.819 78.159 1.00 17.55 166 LEU A O 1
ATOM 939 N N . GLU A 1 146 ? 6.958 -11.424 76.552 1.00 18.91 167 GLU A N 1
ATOM 940 C CA . GLU A 1 146 ? 5.828 -12.214 77.139 1.00 20.96 167 GLU A CA 1
ATOM 941 C C . GLU A 1 146 ? 6.209 -13.658 77.402 1.00 17.17 167 GLU A C 1
ATOM 942 O O . GLU A 1 146 ? 5.725 -14.278 78.349 1.00 19.85 167 GLU A O 1
ATOM 948 N N . LEU A 1 147 ? 7.086 -14.194 76.561 1.00 15.33 168 LEU A N 1
ATOM 949 C CA . LEU A 1 147 ? 7.488 -15.572 76.667 1.00 16.10 168 LEU A CA 1
ATOM 950 C C . LEU A 1 147 ? 8.417 -15.860 77.838 1.00 16.57 168 LEU A C 1
ATOM 951 O O . LEU A 1 147 ? 8.583 -17.007 78.205 1.00 19.69 168 LEU A O 1
ATOM 956 N N . LEU A 1 148 ? 9.011 -14.826 78.428 1.00 16.77 169 LEU A N 1
ATOM 957 C CA . LEU A 1 148 ? 9.808 -15.032 79.630 1.00 17.77 169 LEU A CA 1
ATOM 958 C C . LEU A 1 148 ? 8.988 -15.641 80.753 1.00 19.12 169 LEU A C 1
ATOM 959 O O . LEU A 1 148 ? 9.506 -16.461 81.502 1.00 19.84 169 LEU A O 1
ATOM 964 N N . LYS A 1 149 ? 7.707 -15.296 80.865 1.00 20.99 170 LYS A N 1
ATOM 965 C CA . LYS A 1 149 ? 6.861 -15.893 81.914 1.00 24.97 170 LYS A CA 1
ATOM 966 C C . LYS A 1 149 ? 6.810 -17.404 81.794 1.00 24.07 170 LYS A C 1
ATOM 967 O O . LYS A 1 149 ? 6.615 -18.115 82.780 1.00 26.86 170 LYS A O 1
ATOM 973 N N . ILE A 1 150 ? 6.977 -17.881 80.567 1.00 23.15 171 ILE A N 1
ATOM 974 C CA . ILE A 1 150 ? 6.806 -19.293 80.283 1.00 20.93 171 ILE A CA 1
ATOM 975 C C . ILE A 1 150 ? 8.150 -19.985 80.451 1.00 25.11 171 ILE A C 1
ATOM 976 O O . ILE A 1 150 ? 8.208 -20.997 81.163 1.00 31.49 171 ILE A O 1
ATOM 981 N N . PHE A 1 151 ? 9.205 -19.460 79.807 1.00 21.54 172 PHE A N 1
ATOM 982 C CA . PHE A 1 151 ? 10.478 -20.167 79.673 1.00 23.08 172 PHE A CA 1
ATOM 983 C C . PHE A 1 151 ? 11.585 -19.718 80.612 1.00 22.23 172 PHE A C 1
ATOM 984 O O . PHE A 1 151 ? 12.516 -20.487 80.804 1.00 30.73 172 PHE A O 1
ATOM 992 N N . ALA A 1 152 ? 11.506 -18.504 81.163 1.00 22.05 173 ALA A N 1
ATOM 993 C CA . ALA A 1 152 ? 12.541 -17.985 82.092 1.00 21.62 173 ALA A CA 1
ATOM 994 C C . ALA A 1 152 ? 11.950 -16.976 83.073 1.00 21.34 173 ALA A C 1
ATOM 995 O O . ALA A 1 152 ? 12.310 -15.792 83.051 1.00 19.13 173 ALA A O 1
ATOM 997 N N . PRO A 1 153 ? 11.040 -17.435 83.950 1.00 22.79 174 PRO A N 1
ATOM 998 C CA . PRO A 1 153 ? 10.221 -16.489 84.703 1.00 26.40 174 PRO A CA 1
ATOM 999 C C . PRO A 1 153 ? 10.970 -15.643 85.749 1.00 25.41 174 PRO A C 1
ATOM 1000 O O . PRO A 1 153 ? 10.462 -14.612 86.190 1.00 28.18 174 PRO A O 1
ATOM 1004 N N . LYS A 1 154 ? 12.159 -16.083 86.124 1.00 25.06 175 LYS A N 1
ATOM 1005 C CA . LYS A 1 154 ? 13.008 -15.358 87.070 1.00 24.84 175 LYS A CA 1
ATOM 1006 C C . LYS A 1 154 ? 14.100 -14.526 86.408 1.00 23.37 175 LYS A C 1
ATOM 1007 O O . LYS A 1 154 ? 14.881 -13.893 87.102 1.00 23.31 175 LYS A O 1
ATOM 1013 N N . ALA A 1 155 ? 14.138 -14.483 85.075 1.00 20.24 176 ALA A N 1
ATOM 1014 C CA . ALA A 1 155 ? 15.195 -13.778 84.364 1.00 19.25 176 ALA A CA 1
ATOM 1015 C C . ALA A 1 155 ? 15.071 -12.318 84.680 1.00 19.73 176 ALA A C 1
ATOM 1016 O O . ALA A 1 155 ? 13.956 -11.798 84.778 1.00 24.08 176 ALA A O 1
ATOM 1018 N N . LYS A 1 156 ? 16.220 -11.672 84.882 1.00 19.04 177 LYS A N 1
ATOM 1019 C CA . LYS A 1 156 ? 16.265 -10.224 85.111 1.00 23.18 177 LYS A CA 1
ATOM 1020 C C . LYS A 1 156 ? 17.165 -9.482 84.147 1.00 18.64 177 LYS A C 1
ATOM 1021 O O . LYS A 1 156 ? 17.049 -8.271 84.043 1.00 21.76 177 LYS A O 1
ATOM 1027 N N . THR A 1 157 ? 18.080 -10.201 83.483 1.00 16.10 178 THR A N 1
ATOM 1028 C CA . THR A 1 157 ? 19.065 -9.589 82.593 1.00 13.61 178 THR A CA 1
ATOM 1029 C C . THR A 1 157 ? 18.939 -10.185 81.198 1.00 13.12 178 THR A C 1
ATOM 1030 O O . THR A 1 157 ? 19.076 -11.379 81.026 1.00 15.26 178 THR A O 1
ATOM 1034 N N . ILE A 1 158 ? 18.693 -9.303 80.241 1.00 12.45 179 ILE A N 1
ATOM 1035 C CA . ILE A 1 158 ? 18.438 -9.672 78.835 1.00 12.11 179 ILE A CA 1
ATOM 1036 C C . ILE A 1 158 ? 19.655 -9.213 78.015 1.00 12.74 179 ILE A C 1
ATOM 1037 O O . ILE A 1 158 ? 19.985 -8.033 78.028 1.00 15.57 179 ILE A O 1
ATOM 1042 N N . GLY A 1 159 ? 20.272 -10.130 77.276 1.00 11.97 180 GLY A N 1
ATOM 1043 C CA . GLY A 1 159 ? 21.283 -9.753 76.312 1.00 11.55 180 GLY A CA 1
ATOM 1044 C C . GLY A 1 159 ? 20.681 -9.484 74.926 1.00 11.53 180 GLY A C 1
ATOM 1045 O O . GLY A 1 159 ? 19.667 -10.102 74.565 1.00 12.97 180 GLY A O 1
ATOM 1046 N N . VAL A 1 160 ? 21.363 -8.648 74.191 1.00 12.45 181 VAL A N 1
ATOM 1047 C CA . VAL A 1 160 ? 20.997 -8.419 72.761 1.00 11.98 181 VAL A CA 1
ATOM 1048 C C . VAL A 1 160 ? 22.278 -8.181 71.973 1.00 12.23 181 VAL A C 1
ATOM 1049 O O . VAL A 1 160 ? 23.044 -7.249 72.256 1.00 14.51 181 VAL A O 1
ATOM 1053 N N . MET A 1 161 ? 22.511 -9.026 70.975 1.00 12.40 182 MET A N 1
ATOM 1054 C CA . MET A 1 161 ? 23.556 -8.826 69.978 1.00 11.64 182 MET A CA 1
ATOM 1055 C C . MET A 1 161 ? 22.896 -8.368 68.678 1.00 11.96 182 MET A C 1
ATOM 1056 O O . MET A 1 161 ? 21.868 -8.938 68.267 1.00 13.94 182 MET A O 1
ATOM 1061 N N . TYR A 1 162 ? 23.495 -7.371 68.047 1.00 12.52 183 TYR A N 1
ATOM 1062 C CA . TYR A 1 162 ? 22.877 -6.796 66.824 1.00 13.02 183 TYR A CA 1
ATOM 1063 C C . TYR A 1 162 ? 23.939 -6.084 66.018 1.00 13.13 183 TYR A C 1
ATOM 1064 O O . TYR A 1 162 ? 25.032 -5.736 66.525 1.00 13.72 183 TYR A O 1
ATOM 1073 N N . ASN A 1 163 ? 23.631 -5.801 64.773 1.00 13.40 184 ASN A N 1
ATOM 1074 C CA . ASN A 1 163 ? 24.457 -5.062 63.818 1.00 13.63 184 ASN A CA 1
ATOM 1075 C C . ASN A 1 163 ? 24.249 -3.574 64.018 1.00 14.30 184 ASN A C 1
ATOM 1076 O O . ASN A 1 163 ? 23.171 -3.061 63.723 1.00 14.93 184 ASN A O 1
ATOM 1081 N N . THR A 1 164 ? 25.285 -2.847 64.436 1.00 15.04 185 THR A N 1
ATOM 1082 C CA . THR A 1 164 ? 25.154 -1.424 64.670 1.00 16.44 185 THR A CA 1
ATOM 1083 C C . THR A 1 164 ? 24.922 -0.629 63.387 1.00 19.26 185 THR A C 1
ATOM 1084 O O . THR A 1 164 ? 24.532 0.521 63.452 1.00 21.51 185 THR A O 1
ATOM 1088 N N . SER A 1 165 ? 25.165 -1.251 62.234 1.00 17.65 186 SER A N 1
ATOM 1089 C CA . SER A 1 165 ? 24.870 -0.650 60.922 1.00 16.99 186 SER A CA 1
ATOM 1090 C C . SER A 1 165 ? 23.445 -0.768 60.428 1.00 17.70 186 SER A C 1
ATOM 1091 O O . SER A 1 165 ? 23.160 -0.176 59.407 1.00 22.30 186 SER A O 1
ATOM 1094 N N . GLU A 1 166 ? 22.592 -1.543 61.078 1.00 16.36 187 GLU A N 1
ATOM 1095 C CA . GLU A 1 166 ? 21.206 -1.720 60.658 1.00 16.20 187 GLU A CA 1
ATOM 1096 C C . GLU A 1 166 ? 20.276 -0.818 61.464 1.00 16.66 187 GLU A C 1
ATOM 1097 O O . GLU A 1 166 ? 20.058 -1.023 62.681 1.00 16.53 187 GLU A O 1
ATOM 1103 N N . VAL A 1 167 ? 19.650 0.153 60.796 1.00 14.69 188 VAL A N 1
ATOM 1104 C CA . VAL A 1 167 ? 18.746 1.045 61.510 1.00 15.00 188 VAL A CA 1
ATOM 1105 C C . VAL A 1 167 ? 17.556 0.287 62.083 1.00 12.67 188 VAL A C 1
ATOM 1106 O O . VAL A 1 167 ? 17.067 0.610 63.157 1.00 14.10 188 VAL A O 1
ATOM 1110 N N . ASN A 1 168 ? 17.104 -0.739 61.367 1.00 13.17 189 ASN A N 1
ATOM 1111 C CA . ASN A 1 168 ? 16.065 -1.623 61.879 1.00 13.89 189 ASN A CA 1
ATOM 1112 C C . ASN A 1 168 ? 16.369 -2.209 63.249 1.00 13.41 189 ASN A C 1
ATOM 1113 O O . ASN A 1 168 ? 15.495 -2.278 64.115 1.00 14.95 189 ASN A O 1
ATOM 1118 N N . SER A 1 169 ? 17.629 -2.582 63.445 1.00 13.47 190 SER A N 1
ATOM 1119 C CA . SER A 1 169 ? 18.062 -3.144 64.724 1.00 12.62 190 SER A CA 1
ATOM 1120 C C . SER A 1 169 ? 18.192 -2.099 65.800 1.00 12.35 190 SER A C 1
ATOM 1121 O O . SER A 1 169 ? 17.769 -2.351 66.944 1.00 14.70 190 SER A O 1
ATOM 1124 N N . LYS A 1 170 ? 18.707 -0.930 65.447 1.00 13.19 191 LYS A N 1
ATOM 1125 C CA . LYS A 1 170 ? 18.844 0.151 66.417 1.00 15.66 191 LYS A CA 1
ATOM 1126 C C . LYS A 1 170 ? 17.492 0.520 67.032 1.00 14.26 191 LYS A C 1
ATOM 1127 O O . LYS A 1 170 ? 17.364 0.705 68.231 1.00 15.83 191 LYS A O 1
ATOM 1133 N N . VAL A 1 171 ? 16.453 0.638 66.186 1.00 14.82 192 VAL A N 1
ATOM 1134 C CA . VAL A 1 171 ? 15.141 0.967 66.672 1.00 14.52 192 VAL A CA 1
ATOM 1135 C C . VAL A 1 171 ? 14.629 -0.108 67.640 1.00 13.77 192 VAL A C 1
ATOM 1136 O O . VAL A 1 171 ? 14.051 0.220 68.683 1.00 14.49 192 VAL A O 1
ATOM 1140 N N . GLN A 1 172 ? 14.856 -1.384 67.330 1.00 12.36 193 GLN A N 1
ATOM 1141 C CA . GLN A 1 172 ? 14.396 -2.453 68.176 1.00 11.48 193 GLN A CA 1
ATOM 1142 C C . GLN A 1 172 ? 15.180 -2.507 69.526 1.00 12.30 193 GLN A C 1
ATOM 1143 O O . GLN A 1 172 ? 14.560 -2.772 70.558 1.00 12.76 193 GLN A O 1
ATOM 1149 N N . VAL A 1 173 ? 16.489 -2.268 69.474 1.00 11.59 194 VAL A N 1
ATOM 1150 C CA . VAL A 1 173 ? 17.286 -2.197 70.727 1.00 12.07 194 VAL A CA 1
ATOM 1151 C C . VAL A 1 173 ? 16.749 -1.062 71.589 1.00 12.90 194 VAL A C 1
ATOM 1152 O O . VAL A 1 173 ? 16.636 -1.229 72.823 1.00 14.82 194 VAL A O 1
ATOM 1156 N N . ASP A 1 174 ? 16.443 0.092 71.014 1.00 13.70 195 ASP A N 1
ATOM 1157 C CA . ASP A 1 174 ? 15.882 1.208 71.819 1.00 15.81 195 ASP A CA 1
ATOM 1158 C C . ASP A 1 174 ? 14.569 0.786 72.486 1.00 13.58 195 ASP A C 1
ATOM 1159 O O . ASP A 1 174 ? 14.318 1.131 73.651 1.00 15.81 195 ASP A O 1
ATOM 1164 N N . ALA A 1 175 ? 13.711 0.100 71.708 1.00 13.50 196 ALA A N 1
ATOM 1165 C CA . ALA A 1 175 ? 12.439 -0.435 72.238 1.00 13.23 196 ALA A CA 1
ATOM 1166 C C . ALA A 1 175 ? 12.658 -1.428 73.373 1.00 13.25 196 ALA A C 1
ATOM 1167 O O . ALA A 1 175 ? 11.924 -1.393 74.374 1.00 14.57 196 ALA A O 1
ATOM 1169 N N . LEU A 1 176 ? 13.658 -2.296 73.212 1.00 12.40 197 LEU A N 1
ATOM 1170 C CA . LEU A 1 176 ? 13.999 -3.234 74.261 1.00 13.26 197 LEU A CA 1
ATOM 1171 C C . LEU A 1 176 ? 14.420 -2.531 75.550 1.00 13.44 197 LEU A C 1
ATOM 1172 O O . LEU A 1 176 ? 13.991 -2.899 76.665 1.00 14.18 197 LEU A O 1
ATOM 1177 N N . LYS A 1 177 ? 15.266 -1.517 75.400 1.00 13.71 198 LYS A N 1
ATOM 1178 C CA . LYS A 1 177 ? 15.717 -0.758 76.579 1.00 14.06 198 LYS A CA 1
ATOM 1179 C C . LYS A 1 177 ? 14.571 -0.011 77.223 1.00 14.73 198 LYS A C 1
ATOM 1180 O O . LYS A 1 177 ? 14.524 0.096 78.457 1.00 16.57 198 LYS A O 1
ATOM 1186 N N . GLU A 1 178 ? 13.634 0.525 76.433 1.00 16.41 199 GLU A N 1
ATOM 1187 C CA . GLU A 1 178 ? 12.487 1.191 77.005 1.00 17.57 199 GLU A CA 1
ATOM 1188 C C . GLU A 1 178 ? 11.615 0.216 77.805 1.00 16.25 199 GLU A C 1
ATOM 1189 O O . GLU A 1 178 ? 11.212 0.517 78.957 1.00 18.67 199 GLU A O 1
ATOM 1195 N N . TYR A 1 179 ? 11.341 -0.948 77.239 1.00 15.86 200 TYR A N 1
ATOM 1196 C CA . TYR A 1 179 ? 10.601 -1.977 77.941 1.00 15.90 200 TYR A CA 1
ATOM 1197 C C . TYR A 1 179 ? 11.303 -2.378 79.249 1.00 15.37 200 TYR A C 1
ATOM 1198 O O . TYR A 1 179 ? 10.670 -2.509 80.294 1.00 17.38 200 TYR A O 1
ATOM 1207 N N . ALA A 1 180 ? 12.610 -2.560 79.182 1.00 13.99 201 ALA A N 1
ATOM 1208 C CA . ALA A 1 180 ? 13.383 -3.054 80.333 1.00 14.84 201 ALA A CA 1
ATOM 1209 C C . ALA A 1 180 ? 13.318 -2.042 81.451 1.00 15.64 201 ALA A C 1
ATOM 1210 O O . ALA A 1 180 ? 13.163 -2.433 82.614 1.00 17.39 201 ALA A O 1
ATOM 1212 N N . SER A 1 181 ? 13.414 -0.753 81.112 1.00 16.56 202 SER A N 1
ATOM 1213 C CA A SER A 1 181 ? 13.337 0.335 82.097 0.40 19.41 202 SER A CA 1
ATOM 1214 C CA B SER A 1 181 ? 13.353 0.320 82.108 0.40 19.50 202 SER A CA 1
ATOM 1215 C CA C SER A 1 181 ? 13.354 0.314 82.111 0.20 19.44 202 SER A CA 1
ATOM 1216 C C . SER A 1 181 ? 11.978 0.405 82.783 1.00 18.02 202 SER A C 1
ATOM 1217 O O . SER A 1 181 ? 11.884 0.785 83.969 1.00 23.02 202 SER A O 1
ATOM 1224 N N . LYS A 1 182 ? 10.925 0.061 82.036 1.00 18.26 203 LYS A N 1
ATOM 1225 C CA . LYS A 1 182 ? 9.547 0.020 82.537 1.00 20.98 203 LYS A CA 1
ATOM 1226 C C . LYS A 1 182 ? 9.263 -1.202 83.454 1.00 19.68 203 LYS A C 1
ATOM 1227 O O . LYS A 1 182 ? 8.470 -1.114 84.386 1.00 22.52 203 LYS A O 1
ATOM 1233 N N . ASN A 1 183 ? 9.932 -2.327 83.213 1.00 19.21 204 ASN A N 1
ATOM 1234 C CA . ASN A 1 183 ? 9.497 -3.626 83.735 1.00 19.70 204 ASN A CA 1
ATOM 1235 C C . ASN A 1 183 ? 10.550 -4.347 84.578 1.00 19.24 204 ASN A C 1
ATOM 1236 O O . ASN A 1 183 ? 10.421 -5.515 84.898 1.00 22.76 204 ASN A O 1
ATOM 1241 N N . GLY A 1 184 ? 11.587 -3.616 84.959 1.00 16.63 205 GLY A N 1
ATOM 1242 C CA . GLY A 1 184 ? 12.561 -4.123 85.959 1.00 18.45 205 GLY A CA 1
ATOM 1243 C C . GLY A 1 184 ? 13.627 -5.067 85.431 1.00 17.85 205 GLY A C 1
ATOM 1244 O O . GLY A 1 184 ? 14.154 -5.894 86.196 1.00 21.24 205 GLY A O 1
ATOM 1245 N N . PHE A 1 185 ? 13.987 -4.939 84.149 1.00 16.72 206 PHE A N 1
ATOM 1246 C CA . PHE A 1 185 ? 15.088 -5.736 83.552 1.00 14.94 206 PHE A CA 1
ATOM 1247 C C . PHE A 1 185 ? 16.301 -4.855 83.278 1.00 15.23 206 PHE A C 1
ATOM 1248 O O . PHE A 1 185 ? 16.188 -3.623 83.077 1.00 18.29 206 PHE A O 1
ATOM 1256 N N . LYS A 1 186 ? 17.451 -5.524 83.275 1.00 15.62 207 LYS A N 1
ATOM 1257 C CA A LYS A 1 186 ? 18.731 -4.988 82.810 0.60 15.87 207 LYS A CA 1
ATOM 1258 C CA B LYS A 1 186 ? 18.697 -4.926 82.784 0.40 16.05 207 LYS A CA 1
ATOM 1259 C C . LYS A 1 186 ? 18.969 -5.466 81.369 1.00 17.00 207 LYS A C 1
ATOM 1260 O O . LYS A 1 186 ? 18.645 -6.597 81.041 1.00 17.34 207 LYS A O 1
ATOM 1271 N N . VAL A 1 187 ? 19.542 -4.625 80.523 1.00 15.28 208 VAL A N 1
ATOM 1272 C CA . VAL A 1 187 ? 19.880 -5.046 79.165 1.00 14.51 208 VAL A CA 1
ATOM 1273 C C . VAL A 1 187 ? 21.395 -4.958 79.013 1.00 14.40 208 VAL A C 1
ATOM 1274 O O . VAL A 1 187 ? 21.996 -3.948 79.388 1.00 17.35 208 VAL A O 1
ATOM 1278 N N . VAL A 1 188 ? 21.996 -6.000 78.479 1.00 14.13 209 VAL A N 1
ATOM 1279 C CA . VAL A 1 188 ? 23.413 -5.999 78.101 1.00 13.66 209 VAL A CA 1
ATOM 1280 C C . VAL A 1 188 ? 23.502 -6.085 76.572 1.00 13.39 209 VAL A C 1
ATOM 1281 O O . VAL A 1 188 ? 23.028 -7.065 75.976 1.00 14.32 209 VAL A O 1
ATOM 1285 N N . GLU A 1 189 ? 24.060 -5.046 75.962 1.00 15.34 210 GLU A N 1
ATOM 1286 C CA . GLU A 1 189 ? 24.190 -4.940 74.516 1.00 15.70 210 GLU A CA 1
ATOM 1287 C C . GLU A 1 189 ? 25.522 -5.408 74.004 1.00 16.05 210 GLU A C 1
ATOM 1288 O O . GLU A 1 189 ? 26.570 -5.128 74.666 1.00 18.51 210 GLU A O 1
ATOM 1294 N N . LYS A 1 190 ? 25.507 -6.083 72.863 1.00 14.94 211 LYS A N 1
ATOM 1295 C CA . LYS A 1 190 ? 26.734 -6.393 72.152 1.00 15.14 211 LYS A CA 1
ATOM 1296 C C . LYS A 1 190 ? 26.555 -5.999 70.687 1.00 14.18 211 LYS A C 1
ATOM 1297 O O . LYS A 1 190 ? 25.998 -6.740 69.869 1.00 15.98 211 LYS A O 1
ATOM 1303 N N . GLY A 1 191 ? 26.986 -4.791 70.372 1.00 15.46 212 GLY A N 1
ATOM 1304 C CA . GLY A 1 191 ? 26.986 -4.298 69.025 1.00 14.75 212 GLY A CA 1
ATOM 1305 C C . GLY A 1 191 ? 28.142 -4.841 68.225 1.00 14.64 212 GLY A C 1
ATOM 1306 O O . GLY A 1 191 ? 29.305 -4.726 68.664 1.00 20.14 212 GLY A O 1
ATOM 1307 N N . ILE A 1 192 ? 27.833 -5.420 67.061 1.00 14.29 213 ILE A N 1
ATOM 1308 C CA . ILE A 1 192 ? 28.838 -5.903 66.108 1.00 14.63 213 ILE A CA 1
ATOM 1309 C C . ILE A 1 192 ? 28.570 -5.338 64.706 1.00 13.55 213 ILE A C 1
ATOM 1310 O O . ILE A 1 192 ? 27.534 -4.692 64.481 1.00 15.78 213 ILE A O 1
ATOM 1315 N N . THR A 1 193 ? 29.502 -5.545 63.779 1.00 14.01 214 THR A N 1
ATOM 1316 C CA . THR A 1 193 ? 29.348 -5.092 62.397 1.00 16.34 214 THR A CA 1
ATOM 1317 C C . THR A 1 193 ? 29.662 -6.133 61.362 1.00 15.06 214 THR A C 1
ATOM 1318 O O . THR A 1 193 ? 29.367 -5.885 60.199 1.00 19.67 214 THR A O 1
ATOM 1322 N N . THR A 1 194 ? 30.186 -7.289 61.745 1.00 14.13 215 THR A N 1
ATOM 1323 C CA . THR A 1 194 ? 30.615 -8.331 60.820 1.00 16.29 215 THR A CA 1
ATOM 1324 C C . THR A 1 194 ? 30.234 -9.706 61.348 1.00 14.80 215 THR A C 1
ATOM 1325 O O . THR A 1 194 ? 30.161 -9.924 62.601 1.00 15.07 215 THR A O 1
ATOM 1329 N N . SER A 1 195 ? 30.076 -10.672 60.462 1.00 14.77 216 SER A N 1
ATOM 1330 C CA . SER A 1 195 ? 29.794 -12.046 60.843 1.00 15.17 216 SER A CA 1
ATOM 1331 C C . SER A 1 195 ? 30.969 -12.667 61.628 1.00 14.92 216 SER A C 1
ATOM 1332 O O . SER A 1 195 ? 30.757 -13.558 62.467 1.00 16.20 216 SER A O 1
ATOM 1335 N N . ASN A 1 196 ? 32.200 -12.213 61.346 1.00 15.14 217 ASN A N 1
ATOM 1336 C CA . ASN A 1 196 ? 33.369 -12.721 62.079 1.00 13.50 217 ASN A CA 1
ATOM 1337 C C . ASN A 1 196 ? 33.316 -12.396 63.554 1.00 13.34 217 ASN A C 1
ATOM 1338 O O . ASN A 1 196 ? 34.008 -13.068 64.315 1.00 19.61 217 ASN A O 1
ATOM 1343 N N . GLU A 1 197 ? 32.561 -11.394 63.974 1.00 13.05 218 GLU A N 1
ATOM 1344 C CA . GLU A 1 197 ? 32.414 -11.010 65.381 1.00 13.81 218 GLU A CA 1
ATOM 1345 C C . GLU A 1 197 ? 31.391 -11.784 66.145 1.00 12.89 218 GLU A C 1
ATOM 1346 O O . GLU A 1 197 ? 31.287 -11.608 67.331 1.00 14.65 218 GLU A O 1
ATOM 1352 N N . VAL A 1 198 ? 30.593 -12.635 65.498 1.00 12.86 219 VAL A N 1
ATOM 1353 C CA . VAL A 1 198 ? 29.517 -13.332 66.178 1.00 13.15 219 VAL A CA 1
ATOM 1354 C C . VAL A 1 198 ? 30.038 -14.244 67.307 1.00 13.24 219 VAL A C 1
ATOM 1355 O O . VAL A 1 198 ? 29.473 -14.229 68.413 1.00 14.14 219 VAL A O 1
ATOM 1359 N N . ASN A 1 199 ? 31.088 -15.028 67.032 1.00 13.67 220 ASN A N 1
ATOM 1360 C CA . ASN A 1 199 ? 31.568 -16.015 68.012 1.00 13.69 220 ASN A CA 1
ATOM 1361 C C . ASN A 1 199 ? 31.924 -15.339 69.323 1.00 13.53 220 ASN A C 1
ATOM 1362 O O . ASN A 1 199 ? 31.378 -15.686 70.403 1.00 15.50 220 ASN A O 1
ATOM 1367 N N . GLN A 1 200 ? 32.780 -14.332 69.247 1.00 13.41 221 GLN A N 1
ATOM 1368 C CA . GLN A 1 200 ? 33.232 -13.686 70.492 1.00 16.36 221 GLN A CA 1
ATOM 1369 C C . GLN A 1 200 ? 32.089 -12.863 71.128 1.00 14.38 221 GLN A C 1
ATOM 1370 O O . GLN A 1 200 ? 32.012 -12.714 72.344 1.00 17.92 221 GLN A O 1
ATOM 1376 N N . GLY A 1 201 ? 31.168 -12.364 70.294 1.00 13.57 222 GLY A N 1
ATOM 1377 C CA . GLY A 1 201 ? 30.061 -11.609 70.811 1.00 14.96 222 GLY A CA 1
ATOM 1378 C C . GLY A 1 201 ? 29.130 -12.417 71.679 1.00 14.18 222 GLY A C 1
ATOM 1379 O O . GLY A 1 201 ? 28.829 -12.019 72.802 1.00 16.33 222 GLY A O 1
ATOM 1380 N N . ILE A 1 202 ? 28.635 -13.548 71.167 1.00 12.94 223 ILE A N 1
ATOM 1381 C CA . ILE A 1 202 ? 27.800 -14.411 71.994 1.00 12.94 223 ILE A CA 1
ATOM 1382 C C . ILE A 1 202 ? 28.600 -14.990 73.183 1.00 13.01 223 ILE A C 1
ATOM 1383 O O . ILE A 1 202 ? 28.093 -15.048 74.291 1.00 15.79 223 ILE A O 1
ATOM 1388 N N . SER A 1 203 ? 29.841 -15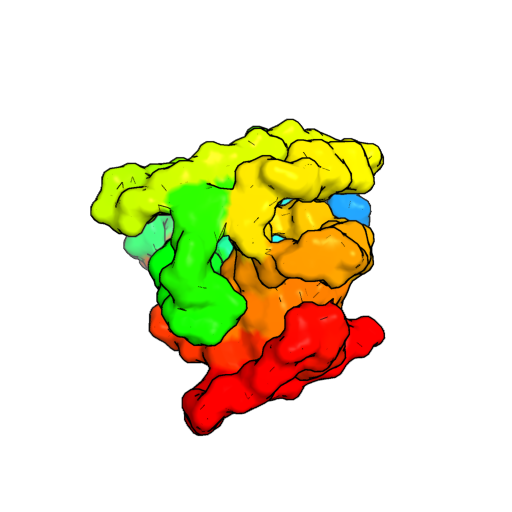.359 72.942 1.00 12.82 224 SER A N 1
ATOM 1389 C CA . SER A 1 203 ? 30.668 -15.939 73.997 1.00 12.49 224 SER A CA 1
ATOM 1390 C C . SER A 1 203 ? 30.853 -14.973 75.162 1.00 13.64 224 SER A C 1
ATOM 1391 O O . SER A 1 203 ? 30.838 -15.398 76.328 1.00 17.84 224 SER A O 1
ATOM 1394 N N . SER A 1 204 ? 30.970 -13.689 74.855 1.00 14.26 225 SER A N 1
ATOM 1395 C CA . SER A 1 204 ? 31.175 -12.638 75.842 1.00 14.64 225 SER A CA 1
ATOM 1396 C C . SER A 1 204 ? 29.936 -12.350 76.694 1.00 17.16 225 SER A C 1
ATOM 1397 O O . SER A 1 204 ? 30.047 -11.787 77.818 1.00 21.70 225 SER A O 1
ATOM 1400 N N . LEU A 1 205 ? 28.765 -12.670 76.153 1.00 16.84 226 LEU A N 1
ATOM 1401 C CA . LEU A 1 205 ? 27.489 -12.521 76.880 1.00 18.53 226 LEU A CA 1
ATOM 1402 C C . LEU A 1 205 ? 27.237 -13.656 77.885 1.00 23.91 226 LEU A C 1
ATOM 1403 O O . LEU A 1 205 ? 26.479 -13.465 78.841 1.00 21.87 226 LEU A O 1
ATOM 1408 N N . VAL A 1 206 ? 27.896 -14.809 77.708 1.00 29.15 227 VAL A N 1
ATOM 1409 C CA . VAL A 1 206 ? 27.885 -15.898 78.721 1.00 26.76 227 VAL A CA 1
ATOM 1410 C C . VAL A 1 206 ? 28.402 -15.461 80.092 1.00 26.11 227 VAL A C 1
ATOM 1411 O O . VAL A 1 206 ? 29.502 -14.922 80.240 1.00 34.11 227 VAL A O 1
ATOM 1415 N N . GLY A 1 207 ? 27.636 -15.785 81.112 1.00 26.54 228 GLY A N 1
ATOM 1416 C CA . GLY A 1 207 ? 27.951 -15.421 82.450 1.00 29.89 228 GLY A CA 1
ATOM 1417 C C . GLY A 1 207 ? 27.356 -14.100 82.762 1.00 25.51 228 GLY A C 1
ATOM 1418 O O . GLY A 1 207 ? 27.314 -13.768 83.932 1.00 33.73 228 GLY A O 1
ATOM 1419 N N . LYS A 1 208 ? 26.896 -13.324 81.754 1.00 21.89 229 LYS A N 1
ATOM 1420 C CA . LYS A 1 208 ? 26.418 -11.987 82.022 1.00 20.29 229 LYS A CA 1
ATOM 1421 C C . LYS A 1 208 ? 24.913 -11.798 81.859 1.00 15.67 229 LYS A C 1
ATOM 1422 O O . LYS A 1 208 ? 24.400 -10.760 82.248 1.00 19.96 229 LYS A O 1
ATOM 1428 N N . ILE A 1 209 ? 24.229 -12.766 81.245 1.00 15.69 230 ILE A N 1
ATOM 1429 C CA . ILE A 1 209 ? 22.793 -12.647 80.908 1.00 16.29 230 ILE A CA 1
ATOM 1430 C C . ILE A 1 209 ? 22.028 -13.897 81.312 1.00 16.97 230 ILE A C 1
ATOM 1431 O O . ILE A 1 209 ? 22.618 -15.000 81.450 1.00 18.31 230 ILE A O 1
ATOM 1436 N N . ASP A 1 210 ? 20.695 -13.729 81.446 1.00 14.72 231 ASP A N 1
ATOM 1437 C CA . ASP A 1 210 ? 19.825 -14.829 81.763 1.00 15.28 231 ASP A CA 1
ATOM 1438 C C . ASP A 1 210 ? 19.124 -15.358 80.484 1.00 14.62 231 ASP A C 1
ATOM 1439 O O . ASP A 1 210 ? 18.721 -16.531 80.433 1.00 20.38 231 ASP A O 1
ATOM 1444 N N . VAL A 1 211 ? 18.927 -14.457 79.510 1.00 12.27 232 VAL A N 1
ATOM 1445 C CA A VAL A 1 211 ? 18.210 -14.767 78.257 0.50 12.43 232 VAL A CA 1
ATOM 1446 C CA B VAL A 1 211 ? 18.194 -14.735 78.262 0.25 11.43 232 VAL A CA 1
ATOM 1447 C CA C VAL A 1 211 ? 18.242 -14.773 78.257 0.25 12.08 232 VAL A CA 1
ATOM 1448 C C . VAL A 1 211 ? 18.773 -13.842 77.181 1.00 11.47 232 VAL A C 1
ATOM 1449 O O . VAL A 1 211 ? 19.203 -12.729 77.474 1.00 13.19 232 VAL A O 1
ATOM 1459 N N . LEU A 1 212 ? 18.785 -14.344 75.942 1.00 11.57 233 LEU A N 1
ATOM 1460 C CA . LEU A 1 212 ? 19.168 -13.559 74.753 1.00 10.55 233 LEU A CA 1
ATOM 1461 C C . LEU A 1 212 ? 17.906 -13.231 73.961 1.00 10.79 233 LEU A C 1
ATOM 1462 O O . LEU A 1 212 ? 17.086 -14.144 73.760 1.00 13.69 233 LEU A O 1
ATOM 1467 N N . TYR A 1 213 ? 17.772 -11.972 73.606 1.00 10.69 234 TYR A N 1
ATOM 1468 C CA . TYR A 1 213 ? 16.687 -11.560 72.651 1.00 10.66 234 TYR A CA 1
ATOM 1469 C C . TYR A 1 213 ? 17.317 -11.305 71.290 1.00 11.70 234 TYR A C 1
ATOM 1470 O O . TYR A 1 213 ? 18.299 -10.567 71.176 1.00 13.19 234 TYR A O 1
ATOM 1479 N N . VAL A 1 214 ? 16.726 -11.896 70.245 1.00 12.19 235 VAL A N 1
ATOM 1480 C CA . VAL A 1 214 ? 17.205 -11.695 68.880 1.00 11.51 235 VAL A CA 1
ATOM 1481 C C . VAL A 1 214 ? 16.203 -10.822 68.127 1.00 11.21 235 VAL A C 1
ATOM 1482 O O . VAL A 1 214 ? 15.109 -11.311 67.742 1.00 13.28 235 VAL A O 1
ATOM 1486 N N . PRO A 1 215 ? 16.539 -9.571 67.895 1.00 11.14 236 PRO A N 1
ATOM 1487 C CA . PRO A 1 215 ? 15.669 -8.717 67.062 1.00 12.11 236 PRO A CA 1
ATOM 1488 C C . PRO A 1 215 ? 15.719 -9.196 65.612 1.00 11.39 236 PRO A C 1
ATOM 1489 O O . PRO A 1 215 ? 16.402 -10.128 65.252 1.00 12.07 236 PRO A O 1
ATOM 1493 N N . THR A 1 216 ? 14.880 -8.537 64.787 1.00 10.98 237 THR A N 1
ATOM 1494 C CA . THR A 1 216 ? 14.945 -8.782 63.338 1.00 11.20 237 THR A CA 1
ATOM 1495 C C . THR A 1 216 ? 16.121 -8.054 62.675 1.00 11.75 237 THR A C 1
ATOM 1496 O O . THR A 1 216 ? 16.002 -7.022 62.051 1.00 13.20 237 THR A O 1
ATOM 1500 N N . ASP A 1 217 ? 17.319 -8.582 63.036 1.00 12.29 238 ASP A N 1
ATOM 1501 C CA . ASP A 1 217 ? 18.600 -8.170 62.582 1.00 9.78 238 ASP A CA 1
ATOM 1502 C C . ASP A 1 217 ? 19.128 -9.193 61.563 1.00 10.94 238 ASP A C 1
ATOM 1503 O O . ASP A 1 217 ? 19.177 -10.383 61.827 1.00 12.02 238 ASP A O 1
ATOM 1508 N N . ASN A 1 218 ? 19.412 -8.699 60.333 1.00 11.47 239 ASN A N 1
ATOM 1509 C CA . ASN A 1 218 ? 19.804 -9.564 59.266 1.00 11.72 239 ASN A CA 1
ATOM 1510 C C . ASN A 1 218 ? 21.111 -10.307 59.489 1.00 11.92 239 ASN A C 1
ATOM 1511 O O . ASN A 1 218 ? 21.236 -11.440 59.142 1.00 14.01 239 ASN A O 1
ATOM 1516 N N . LEU A 1 219 ? 22.057 -9.601 60.122 1.00 11.77 240 LEU A N 1
ATOM 1517 C CA . LEU A 1 219 ? 23.376 -10.209 60.413 1.00 11.79 240 LEU A CA 1
AT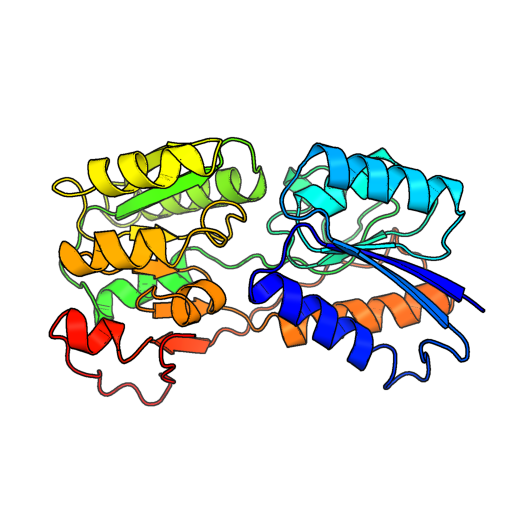OM 1518 C C . LEU A 1 219 ? 23.244 -11.369 61.409 1.00 13.02 240 LEU A C 1
ATOM 1519 O O . LEU A 1 219 ? 23.712 -12.476 61.147 1.00 14.57 240 LEU A O 1
ATOM 1524 N N . VAL A 1 220 ? 22.540 -11.127 62.510 1.00 13.08 241 VAL A N 1
ATOM 1525 C CA . VAL A 1 220 ? 22.376 -12.179 63.532 1.00 13.52 241 VAL A CA 1
ATOM 1526 C C . VAL A 1 220 ? 21.473 -13.320 63.044 1.00 13.79 241 VAL A C 1
ATOM 1527 O O . VAL A 1 220 ? 21.771 -14.493 63.243 1.00 15.46 241 VAL A O 1
ATOM 1531 N N . ALA A 1 221 ? 20.390 -12.971 62.332 1.00 12.95 242 ALA A N 1
ATOM 1532 C CA . ALA A 1 221 ? 19.519 -14.011 61.771 1.00 13.90 242 ALA A CA 1
ATOM 1533 C C . ALA A 1 221 ? 20.269 -14.928 60.815 1.00 14.57 242 ALA A C 1
ATOM 1534 O O . ALA A 1 221 ? 19.927 -16.095 60.715 1.00 24.91 242 ALA A O 1
ATOM 1536 N N . SER A 1 222 ? 21.260 -14.408 60.099 1.00 12.99 243 SER A N 1
ATOM 1537 C CA A SER A 1 222 ? 22.085 -15.198 59.176 0.60 14.15 243 SER A CA 1
ATOM 1538 C CA B SER A 1 222 ? 22.020 -15.249 59.162 0.40 14.45 243 SER A CA 1
ATOM 1539 C C . SER A 1 222 ? 23.141 -16.080 59.819 1.00 14.72 243 SER A C 1
ATOM 1540 O O . SER A 1 222 ? 23.731 -16.956 59.146 1.00 19.11 243 SER A O 1
ATOM 1545 N N . SER A 1 223 ? 23.399 -15.821 61.110 1.00 13.28 244 SER A N 1
ATOM 1546 C CA . SER A 1 223 ? 24.353 -16.588 61.918 1.00 12.12 244 SER A CA 1
ATOM 1547 C C . SER A 1 223 ? 23.712 -17.308 63.060 1.00 11.90 244 SER A C 1
ATOM 1548 O O . SER A 1 223 ? 24.419 -17.727 64.031 1.00 15.05 244 SER A O 1
ATOM 1551 N N . MET A 1 224 ? 22.429 -17.572 62.987 1.00 14.46 245 MET A N 1
ATOM 1552 C CA A MET A 1 224 ? 21.699 -18.179 64.106 0.50 13.73 245 MET A CA 1
ATOM 1553 C CA B MET A 1 224 ? 21.712 -18.146 64.123 0.50 13.35 245 MET A CA 1
ATOM 1554 C C . MET A 1 224 ? 22.199 -19.551 64.535 1.00 14.21 245 MET A C 1
ATOM 1555 O O . MET A 1 224 ? 22.259 -19.834 65.714 1.00 16.89 245 MET A O 1
ATOM 1564 N N . PRO A 1 225 ? 22.573 -20.415 63.572 1.00 13.77 246 PRO A N 1
ATOM 1565 C CA . PRO A 1 225 ? 23.065 -21.727 64.032 1.00 15.42 246 PRO A CA 1
ATOM 1566 C C . PRO A 1 225 ? 24.285 -21.642 64.972 1.00 15.16 246 PRO A C 1
ATOM 1567 O O . PRO A 1 225 ? 24.380 -22.469 65.891 1.00 16.12 246 PRO A O 1
ATOM 1571 N N . ILE A 1 226 ? 25.176 -20.690 64.737 1.00 14.17 247 ILE A N 1
ATOM 1572 C CA . ILE A 1 226 ? 26.307 -20.425 65.639 1.00 13.06 247 ILE A CA 1
ATOM 1573 C C . ILE A 1 226 ? 25.831 -19.902 66.992 1.00 13.34 247 ILE A C 1
ATOM 1574 O O . ILE A 1 226 ? 26.266 -20.391 68.062 1.00 14.79 247 ILE A O 1
ATOM 1579 N N . VAL A 1 227 ? 24.959 -18.900 66.978 1.00 13.39 248 VAL A N 1
ATOM 1580 C CA . VAL A 1 227 ? 24.423 -18.332 68.197 1.00 14.07 248 VAL A CA 1
ATOM 1581 C C . VAL A 1 227 ? 23.737 -19.393 69.031 1.00 13.86 248 VAL A C 1
ATOM 1582 O O . VAL A 1 227 ? 24.016 -19.519 70.246 1.00 15.33 248 VAL A O 1
ATOM 1586 N N . SER A 1 228 ? 22.913 -20.199 68.390 1.00 15.01 249 SER A N 1
ATOM 1587 C CA . SER A 1 228 ? 22.186 -21.282 69.033 1.00 14.95 249 SER A CA 1
ATOM 1588 C C . SER A 1 228 ? 23.123 -22.302 69.712 1.00 14.68 249 SER A C 1
ATOM 1589 O O . SER A 1 228 ? 22.912 -22.692 70.864 1.00 16.68 249 SER A O 1
ATOM 1592 N N . LYS A 1 229 ? 24.135 -22.734 68.987 1.00 14.96 250 LYS A N 1
ATOM 1593 C CA . LYS A 1 229 ? 25.036 -23.763 69.472 1.00 15.83 250 LYS A CA 1
ATOM 1594 C C . LYS A 1 229 ? 25.724 -23.290 70.765 1.00 14.45 250 LYS A C 1
ATOM 1595 O O . LYS A 1 229 ? 25.742 -24.005 71.780 1.00 18.13 250 LYS A O 1
ATOM 1601 N N . ILE A 1 230 ? 26.282 -22.084 70.734 1.00 13.62 251 ILE A N 1
ATOM 1602 C CA . ILE A 1 230 ? 26.985 -21.558 71.911 1.00 13.33 251 ILE A CA 1
ATOM 1603 C C . ILE A 1 230 ? 26.006 -21.231 73.058 1.00 14.82 251 ILE A C 1
ATOM 1604 O O . ILE A 1 230 ? 26.271 -21.495 74.243 1.00 17.29 251 ILE A O 1
ATOM 1609 N N . ALA A 1 231 ? 24.866 -20.640 72.732 1.00 14.21 252 ALA A N 1
ATOM 1610 C CA . ALA A 1 231 ? 23.906 -20.307 73.782 1.00 14.81 252 ALA A CA 1
ATOM 1611 C C . ALA A 1 231 ? 23.388 -21.551 74.495 1.00 15.86 252 ALA A C 1
ATOM 1612 O O . ALA A 1 231 ? 23.297 -21.576 75.735 1.00 17.46 252 ALA A O 1
ATOM 1614 N N . THR A 1 232 ? 23.036 -22.567 73.720 1.00 15.95 253 THR A N 1
ATOM 1615 C CA . THR A 1 232 ? 22.398 -23.758 74.225 1.00 17.19 253 THR A CA 1
ATOM 1616 C C . THR A 1 232 ? 23.388 -24.563 75.075 1.00 17.20 253 THR A C 1
ATOM 1617 O O . THR A 1 232 ? 23.009 -25.131 76.098 1.00 21.40 253 THR A O 1
ATOM 1621 N N . GLU A 1 233 ? 24.646 -24.609 74.655 1.00 18.12 254 GLU A N 1
ATOM 1622 C CA . GLU A 1 233 ? 25.722 -25.255 75.451 1.00 18.18 254 GLU A CA 1
ATOM 1623 C C . GLU A 1 233 ? 25.893 -24.636 76.846 1.00 17.58 254 GLU A C 1
ATOM 1624 O O . GLU A 1 233 ? 26.176 -25.334 77.804 1.00 23.51 254 GLU A O 1
ATOM 1630 N N . ASN A 1 234 ? 25.631 -23.322 76.894 1.00 17.37 255 ASN A N 1
ATOM 1631 C CA . ASN A 1 234 ? 25.657 -22.480 78.088 1.00 16.22 255 ASN A CA 1
ATOM 1632 C C . ASN A 1 234 ? 24.314 -22.331 78.812 1.00 15.26 255 ASN A C 1
ATOM 1633 O O . ASN A 1 234 ? 24.190 -21.570 79.766 1.00 18.65 255 ASN A O 1
ATOM 1638 N N . LYS A 1 235 ? 23.289 -23.078 78.336 1.00 18.52 256 LYS A N 1
ATOM 1639 C CA . LYS A 1 235 ? 21.957 -23.131 78.962 1.00 18.61 256 LYS A CA 1
ATOM 1640 C C . LYS A 1 235 ? 21.259 -21.761 78.993 1.00 17.40 256 LYS A C 1
ATOM 1641 O O . LYS A 1 235 ? 20.490 -21.474 79.892 1.00 20.25 256 LYS A O 1
ATOM 1647 N N . ILE A 1 236 ? 21.524 -20.937 77.971 1.00 15.35 257 ILE A N 1
ATOM 1648 C CA A ILE A 1 236 ? 20.896 -19.613 77.814 0.50 14.84 257 ILE A CA 1
ATOM 1649 C CA B ILE A 1 236 ? 20.877 -19.625 77.827 0.50 14.88 257 ILE A CA 1
ATOM 1650 C C . ILE A 1 236 ? 19.721 -19.753 76.845 1.00 15.13 257 ILE A C 1
ATOM 1651 O O . ILE A 1 236 ? 19.954 -20.086 75.677 1.00 16.20 257 ILE A O 1
ATOM 1660 N N . PRO A 1 237 ? 18.475 -19.497 77.329 1.00 13.78 258 PRO A N 1
ATOM 1661 C CA . PRO A 1 237 ? 17.317 -19.452 76.378 1.00 14.51 258 PRO A CA 1
ATOM 1662 C C . PRO A 1 237 ? 17.458 -18.263 75.451 1.00 14.51 258 PRO A C 1
ATOM 1663 O O . PRO A 1 237 ? 17.821 -17.151 75.857 1.00 15.42 258 PRO A O 1
ATOM 1667 N N . VAL A 1 238 ? 17.162 -18.515 74.185 1.00 14.21 259 VAL A N 1
ATOM 1668 C CA . VAL A 1 238 ? 17.143 -17.468 73.168 1.00 12.69 259 VAL A CA 1
ATOM 1669 C C . VAL A 1 238 ? 15.691 -17.254 72.615 1.00 11.12 259 VAL A C 1
ATOM 1670 O O . VAL A 1 238 ? 15.104 -18.195 72.097 1.00 13.34 259 VAL A O 1
ATOM 1674 N N . ILE A 1 239 ? 15.198 -16.066 72.847 1.00 12.45 260 ILE A N 1
ATOM 1675 C CA . ILE A 1 239 ? 13.876 -15.651 72.304 1.00 12.59 260 ILE A CA 1
ATOM 1676 C C . ILE A 1 239 ? 14.187 -14.813 71.100 1.00 12.23 260 ILE A C 1
ATOM 1677 O O . ILE A 1 239 ? 14.839 -13.788 71.159 1.00 14.66 260 ILE A O 1
ATOM 1682 N N . ALA A 1 240 ? 13.573 -15.200 69.961 1.00 11.24 261 ALA A N 1
ATOM 1683 C CA . ALA A 1 240 ? 13.712 -14.405 68.739 1.00 11.23 261 ALA A CA 1
ATOM 1684 C C . ALA A 1 240 ? 12.422 -13.672 68.431 1.00 11.16 261 ALA A C 1
ATOM 1685 O O . ALA A 1 240 ? 11.330 -14.111 68.846 1.00 13.20 261 ALA A O 1
ATOM 1687 N N . ALA A 1 241 ? 12.544 -12.611 67.659 1.00 11.76 262 ALA A N 1
ATOM 1688 C CA . ALA A 1 241 ? 11.376 -11.814 67.226 1.00 11.66 262 ALA A CA 1
ATOM 1689 C C . ALA A 1 241 ? 10.458 -12.535 66.244 1.00 11.65 262 ALA A C 1
ATOM 1690 O O . ALA A 1 241 ? 9.285 -12.177 66.193 1.00 13.42 262 ALA A O 1
ATOM 1692 N N . GLU A 1 242 ? 10.964 -13.521 65.530 1.00 11.41 263 GLU A N 1
ATOM 1693 C CA . GLU A 1 242 ? 10.177 -14.271 64.534 1.00 11.38 263 GLU A CA 1
ATOM 1694 C C . GLU A 1 242 ? 10.690 -15.660 64.376 1.00 11.09 263 GLU A C 1
ATOM 1695 O O . GLU A 1 242 ? 11.682 -16.024 65.044 1.00 13.89 263 GLU A O 1
ATOM 1701 N N . SER A 1 243 ? 10.003 -16.495 63.615 1.00 12.74 264 SER A N 1
ATOM 1702 C CA . SER A 1 243 ? 10.218 -17.919 63.654 1.00 13.68 264 SER A CA 1
ATOM 1703 C C . SER A 1 243 ? 11.434 -18.424 62.881 1.00 13.18 264 SER A C 1
ATOM 1704 O O . SER A 1 243 ? 11.872 -19.534 63.141 1.00 14.15 264 SER A O 1
ATOM 1707 N N . GLY A 1 244 ? 11.980 -17.643 61.941 1.00 13.65 265 GLY A N 1
ATOM 1708 C CA . GLY A 1 244 ? 13.144 -18.089 61.196 1.00 13.45 265 GLY A CA 1
ATOM 1709 C C . GLY A 1 244 ? 14.282 -18.501 62.138 1.00 12.64 265 GLY A C 1
ATOM 1710 O O . GLY A 1 244 ? 14.840 -19.596 62.032 1.00 14.65 265 GLY A O 1
ATOM 1711 N N . PRO A 1 245 ? 14.647 -17.620 63.072 1.00 12.69 266 PRO A N 1
ATOM 1712 C CA . PRO A 1 245 ? 15.737 -18.040 63.992 1.00 12.27 266 PRO A CA 1
ATOM 1713 C C . PRO A 1 245 ? 15.370 -19.231 64.847 1.00 12.13 266 PRO A C 1
ATOM 1714 O O . PRO A 1 245 ? 16.254 -19.967 65.257 1.00 14.45 266 PRO A O 1
ATOM 1718 N N . VAL A 1 246 ? 14.095 -19.424 65.170 1.00 12.35 267 VAL A N 1
ATOM 1719 C CA . VAL A 1 246 ? 13.651 -20.600 65.908 1.00 12.87 267 VAL A CA 1
ATOM 1720 C C . VAL A 1 246 ? 13.906 -21.867 65.106 1.00 12.69 267 VAL A C 1
ATOM 1721 O O . VAL A 1 246 ? 14.453 -22.845 65.637 1.00 15.01 267 VAL A O 1
ATOM 1725 N N . GLU A 1 247 ? 13.563 -21.836 63.810 1.00 15.36 268 GLU A N 1
ATOM 1726 C CA . GLU A 1 247 ? 13.875 -22.954 62.924 1.00 15.86 268 GLU A CA 1
ATOM 1727 C C . GLU A 1 247 ? 15.380 -23.230 6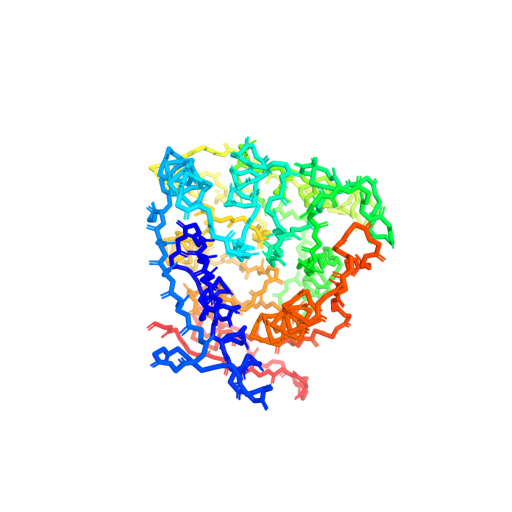2.872 1.00 16.93 268 GLU A C 1
ATOM 1728 O O . GLU A 1 247 ? 15.795 -24.390 62.729 1.00 20.67 268 GLU A O 1
ATOM 1734 N N . LYS A 1 248 ? 16.192 -22.167 63.054 1.00 15.60 269 LYS A N 1
ATOM 1735 C CA . LYS A 1 248 ? 17.656 -22.257 63.015 1.00 15.54 269 LYS A CA 1
ATOM 1736 C C . LYS A 1 248 ? 18.294 -22.433 64.411 1.00 16.16 269 LYS A C 1
ATOM 1737 O O . LYS A 1 248 ? 19.526 -22.375 64.521 1.00 22.23 269 LYS A O 1
ATOM 1743 N N . GLY A 1 249 ? 17.498 -22.689 65.457 1.00 15.23 270 GLY A N 1
ATOM 1744 C CA . GLY A 1 249 ? 17.988 -23.049 66.748 1.00 14.43 270 GLY A CA 1
ATOM 1745 C C . GLY A 1 249 ? 17.778 -22.093 67.910 1.00 15.18 270 GLY A C 1
ATOM 1746 O O . GLY A 1 249 ? 18.250 -22.375 68.990 1.00 17.14 270 GLY A O 1
ATOM 1747 N N . ALA A 1 250 ? 17.076 -20.988 67.746 1.00 13.21 271 ALA A N 1
ATOM 1748 C CA . ALA A 1 250 ? 16.552 -20.252 68.897 1.00 12.74 271 ALA A CA 1
ATOM 1749 C C . ALA A 1 250 ? 15.477 -21.108 69.601 1.00 12.94 271 ALA A C 1
ATOM 1750 O O . ALA A 1 250 ? 14.887 -22.006 69.012 1.00 15.80 271 ALA A O 1
ATOM 1752 N N . LEU A 1 251 ? 15.144 -20.756 70.843 1.00 12.71 272 LEU A N 1
ATOM 1753 C CA . LEU A 1 251 ? 14.147 -21.512 71.569 1.00 13.62 272 LEU A CA 1
ATOM 1754 C C . LEU A 1 251 ? 12.712 -21.217 71.142 1.00 13.98 272 LEU A C 1
ATOM 1755 O O . LEU A 1 251 ? 11.930 -22.153 70.931 1.00 14.00 272 LEU A O 1
ATOM 1760 N N . ALA A 1 252 ? 12.365 -19.937 71.075 1.00 12.62 273 ALA A N 1
ATOM 1761 C CA . ALA A 1 252 ? 10.951 -19.573 70.893 1.00 13.68 273 ALA A CA 1
ATOM 1762 C C . ALA A 1 252 ? 10.764 -18.189 70.352 1.00 11.97 273 ALA A C 1
ATOM 1763 O O . ALA A 1 252 ? 11.657 -17.336 70.446 1.00 11.95 273 ALA A O 1
ATOM 1765 N N . CYS A 1 253 ? 9.574 -17.961 69.773 1.00 12.60 274 CYS A N 1
ATOM 1766 C CA . CYS A 1 253 ? 9.149 -16.650 69.306 1.00 12.54 274 CYS A CA 1
ATOM 1767 C C . CYS A 1 253 ? 7.634 -16.522 69.393 1.00 13.42 274 CYS A C 1
ATOM 1768 O O . CYS A 1 253 ? 6.929 -17.528 69.525 1.00 13.53 274 CYS A O 1
ATOM 1771 N N . GLN A 1 254 ? 7.159 -15.279 69.310 1.00 11.52 275 GLN A N 1
ATOM 1772 C CA . GLN A 1 254 ? 5.749 -14.997 69.144 1.00 11.84 275 GLN A CA 1
ATOM 1773 C C . GLN A 1 254 ? 5.733 -13.903 68.065 1.00 12.48 275 GLN A C 1
ATOM 1774 O O . GLN A 1 254 ? 5.808 -12.697 68.351 1.00 14.71 275 GLN A O 1
ATOM 1780 N N . GLY A 1 255 ? 5.707 -14.362 66.812 1.00 12.84 276 GLY A N 1
ATOM 1781 C CA . GLY A 1 255 ? 5.956 -13.499 65.676 1.00 12.28 276 GLY A CA 1
ATOM 1782 C C . GLY A 1 255 ? 5.002 -13.653 64.509 1.00 12.33 276 GLY A C 1
ATOM 1783 O O . GLY A 1 255 ? 4.137 -14.506 64.546 1.00 13.80 276 GLY A O 1
ATOM 1784 N N . ILE A 1 256 ? 5.230 -12.791 63.538 1.00 11.42 277 ILE A N 1
ATOM 1785 C CA . ILE A 1 256 ? 4.330 -12.708 62.357 1.00 11.70 277 ILE A CA 1
ATOM 1786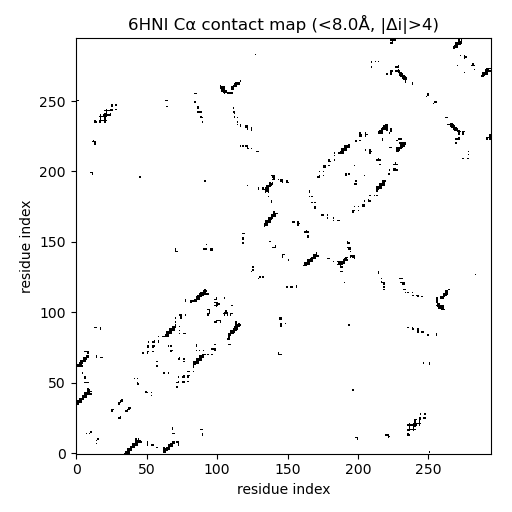 C C . ILE A 1 256 ? 4.705 -13.725 61.318 1.00 12.22 277 ILE A C 1
ATOM 1787 O O . ILE A 1 256 ? 5.764 -14.378 61.327 1.00 13.59 277 ILE A O 1
ATOM 1792 N N . ASN A 1 257 ? 3.793 -13.878 60.353 1.00 12.74 278 ASN A N 1
ATOM 1793 C CA . ASN A 1 257 ? 3.978 -14.834 59.231 1.00 12.89 278 ASN A CA 1
ATOM 1794 C C . ASN A 1 257 ? 4.496 -14.086 58.034 1.00 11.96 278 ASN A C 1
ATOM 1795 O O . ASN A 1 257 ? 3.764 -13.285 57.375 1.00 13.19 278 ASN A O 1
ATOM 1800 N N . TYR A 1 258 ? 5.750 -14.353 57.684 1.00 12.05 279 TYR A N 1
ATOM 1801 C CA . TYR A 1 258 ? 6.401 -13.582 56.625 1.00 11.68 279 TYR A CA 1
ATOM 1802 C C . TYR A 1 258 ? 5.911 -13.950 55.200 1.00 12.44 279 TYR A C 1
ATOM 1803 O O . TYR A 1 258 ? 5.891 -13.079 54.326 1.00 13.54 279 TYR A O 1
ATOM 1812 N N . GLU A 1 259 ? 5.508 -15.197 55.009 1.00 11.87 280 GLU A N 1
ATOM 1813 C CA . GLU A 1 259 ? 4.903 -15.554 53.694 1.00 11.84 280 GLU A CA 1
ATOM 1814 C C . GLU A 1 259 ? 3.649 -14.726 53.504 1.00 11.41 280 GLU A C 1
ATOM 1815 O O . GLU A 1 259 ? 3.410 -14.196 52.382 1.00 13.43 280 GLU A O 1
ATOM 1821 N N . LYS A 1 260 ? 2.794 -14.628 54.509 1.00 11.99 281 LYS A N 1
ATOM 1822 C CA . LYS A 1 260 ? 1.576 -13.772 54.394 1.00 11.72 281 LYS A CA 1
ATOM 1823 C C . LYS A 1 260 ? 1.912 -12.323 54.159 1.00 11.77 281 LYS A C 1
ATOM 1824 O O . LYS A 1 26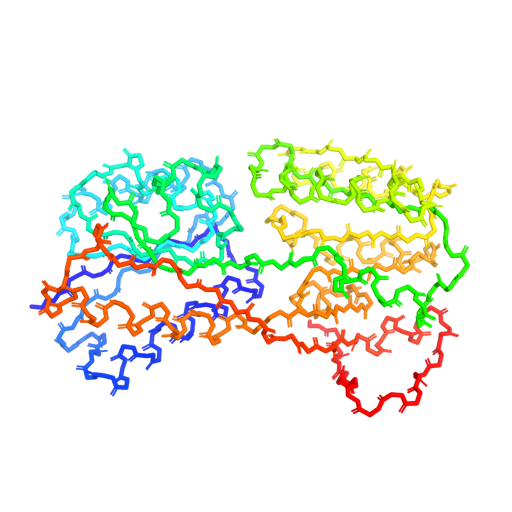0 ? 1.196 -11.580 53.458 1.00 13.13 281 LYS A O 1
ATOM 1830 N N . LEU A 1 261 ? 2.963 -11.827 54.801 1.00 11.59 282 LEU A N 1
ATOM 1831 C CA . LEU A 1 261 ? 3.416 -10.441 54.600 1.00 11.45 282 LEU A CA 1
ATOM 1832 C C . LEU A 1 261 ? 3.852 -10.198 53.138 1.00 11.03 282 LEU A C 1
ATOM 1833 O O . LEU A 1 261 ? 3.529 -9.156 52.562 1.00 13.20 282 LEU A O 1
ATOM 1838 N N . GLY A 1 262 ? 4.570 -11.163 52.584 1.00 11.97 283 GLY A N 1
ATOM 1839 C CA . GLY A 1 262 ? 4.968 -11.123 51.186 1.00 11.59 283 GLY A CA 1
ATOM 1840 C C . GLY A 1 262 ? 3.782 -11.183 50.212 1.00 11.17 283 GLY A C 1
ATOM 1841 O O . GLY A 1 262 ? 3.757 -10.440 49.237 1.00 13.10 283 GLY A O 1
ATOM 1842 N N . TYR A 1 263 ? 2.822 -11.991 50.588 1.00 11.25 284 TYR A N 1
ATOM 1843 C CA . TYR A 1 263 ? 1.588 -12.162 49.749 1.00 11.87 284 TYR A CA 1
ATOM 1844 C C . TYR A 1 263 ? 0.875 -10.819 49.734 1.00 11.43 284 TYR A C 1
ATOM 1845 O O . TYR A 1 263 ? 0.446 -10.346 48.652 1.00 13.27 284 TYR A O 1
ATOM 1854 N N . LYS A 1 264 ? 0.706 -10.143 50.870 1.00 11.57 285 LYS A N 1
ATOM 1855 C CA . LYS A 1 264 ? 0.107 -8.811 50.923 1.00 12.28 285 LYS A CA 1
ATOM 1856 C C . LYS A 1 264 ? 0.864 -7.840 50.032 1.00 13.42 285 LYS A C 1
ATOM 1857 O O . LYS A 1 264 ? 0.298 -7.032 49.290 1.00 13.66 285 LYS A O 1
ATOM 1863 N N . THR A 1 265 ? 2.200 -7.883 50.089 1.00 12.05 286 THR A N 1
ATOM 1864 C CA . THR A 1 265 ? 2.994 -7.009 49.254 1.00 12.82 286 THR A CA 1
ATOM 1865 C C . THR A 1 265 ? 2.729 -7.280 47.719 1.00 11.90 286 THR A C 1
ATOM 1866 O O . THR A 1 265 ? 2.736 -6.336 46.915 1.00 13.28 286 THR A O 1
ATOM 1870 N N . GLY A 1 266 ? 2.572 -8.551 47.385 1.00 12.30 287 GLY A N 1
ATOM 1871 C CA . GLY A 1 266 ? 2.238 -8.914 45.996 1.00 11.84 287 GLY A CA 1
ATOM 1872 C C . GLY A 1 266 ? 0.887 -8.352 45.617 1.00 13.10 287 GLY A C 1
ATOM 1873 O O . GLY A 1 266 ? 0.722 -7.899 44.460 1.00 15.22 287 GLY A O 1
ATOM 1874 N N . GLU A 1 267 ? -0.086 -8.364 46.510 1.00 12.48 288 GLU A N 1
ATOM 1875 C CA . GLU A 1 267 ? -1.385 -7.722 46.199 1.00 12.76 288 GLU A CA 1
ATOM 1876 C C . GLU A 1 267 ? -1.204 -6.244 45.961 1.00 11.99 288 GLU A C 1
ATOM 1877 O O . GLU A 1 267 ? -1.819 -5.659 45.059 1.00 14.85 288 GLU A O 1
ATOM 1883 N N . MET A 1 268 ? -0.296 -5.562 46.697 1.00 12.65 289 MET A N 1
ATOM 1884 C CA . MET A 1 268 ? -0.035 -4.174 46.468 1.00 13.17 289 MET A CA 1
ATOM 1885 C C . MET A 1 268 ? 0.690 -3.968 45.150 1.00 13.27 289 MET A C 1
ATOM 1886 O O . MET A 1 268 ? 0.416 -3.007 44.414 1.00 15.12 289 MET A O 1
ATOM 1891 N N . ALA A 1 269 ? 1.542 -4.915 44.758 1.00 13.82 290 ALA A N 1
ATOM 1892 C CA . ALA A 1 269 ? 2.157 -4.903 43.415 1.00 14.72 290 ALA A CA 1
ATOM 1893 C C . ALA A 1 269 ? 1.142 -4.926 42.307 1.00 14.80 290 ALA A C 1
ATOM 1894 O O . ALA A 1 269 ? 1.319 -4.245 41.291 1.00 16.72 290 ALA A O 1
ATOM 1896 N N . VAL A 1 270 ? 0.150 -5.789 42.470 1.00 14.04 291 VAL A N 1
ATOM 1897 C CA . VAL A 1 270 ? -0.923 -5.907 41.446 1.00 13.41 291 VAL A CA 1
ATOM 1898 C C . VAL A 1 270 ? -1.519 -4.517 41.229 1.00 15.25 291 VAL A C 1
ATOM 1899 O O . VAL A 1 270 ? -1.723 -4.071 40.056 1.00 19.09 291 VAL A O 1
ATOM 1903 N N . LYS A 1 271 ? -1.825 -3.820 42.307 1.00 14.79 292 LYS A N 1
ATOM 1904 C CA . LYS A 1 271 ? -2.364 -2.464 42.237 1.00 15.09 292 LYS A CA 1
ATOM 1905 C C . LYS A 1 271 ? -1.491 -1.485 41.489 1.00 15.40 292 LYS A C 1
ATOM 1906 O O . LYS A 1 271 ? -1.952 -0.695 40.632 1.00 17.92 292 LYS A O 1
ATOM 1912 N N . ILE A 1 272 ? -0.187 -1.494 41.800 1.00 16.70 293 ILE A N 1
ATOM 1913 C CA . ILE A 1 272 ? 0.762 -0.627 41.127 1.00 16.43 293 ILE A CA 1
ATOM 1914 C C . ILE A 1 272 ? 0.879 -0.955 39.627 1.00 18.21 293 ILE A C 1
ATOM 1915 O O . ILE A 1 272 ? 0.831 -0.049 38.786 1.00 22.72 293 ILE A O 1
ATOM 1920 N N . LEU A 1 273 ? 0.957 -2.244 39.294 1.00 17.08 294 LEU A N 1
ATOM 1921 C CA . LEU A 1 273 ? 1.018 -2.670 37.900 1.00 18.61 294 LEU A CA 1
ATOM 1922 C C . LEU A 1 273 ? -0.236 -2.255 37.111 1.00 23.29 294 LEU A C 1
ATOM 1923 O O . LEU A 1 273 ? -0.134 -1.939 35.933 1.00 26.23 294 LEU A O 1
ATOM 1928 N N . ASN A 1 274 ? -1.359 -2.179 37.809 1.00 21.51 295 ASN A N 1
ATOM 1929 C CA . ASN A 1 274 ? -2.646 -1.753 37.228 1.00 22.40 295 ASN A CA 1
ATOM 1930 C C . ASN A 1 274 ? -2.868 -0.226 37.290 1.00 31.15 295 ASN A C 1
ATOM 1931 O O . ASN A 1 274 ? -3.916 0.246 36.870 1.00 33.86 295 ASN A O 1
ATOM 1936 N N . GLY A 1 275 ? -1.870 0.539 37.754 1.00 30.70 296 GLY A N 1
ATOM 1937 C CA . GLY A 1 275 ? -1.945 2.008 37.653 1.00 30.55 296 GLY A CA 1
ATOM 1938 C C . GLY A 1 275 ? -2.115 2.807 38.941 1.00 26.75 296 GLY A C 1
ATOM 1939 O O . GLY A 1 275 ? -2.190 4.043 38.888 1.00 27.54 296 GLY A O 1
ATOM 1940 N N . GLU A 1 276 ? -2.206 2.157 40.100 1.00 19.72 297 GLU A N 1
ATOM 1941 C CA . GLU A 1 276 ? -2.425 2.916 41.340 1.00 23.00 297 GLU A CA 1
ATOM 1942 C C . GLU A 1 276 ? -1.136 3.624 41.751 1.00 21.00 297 GLU A C 1
ATOM 1943 O O . GLU A 1 276 ? -0.058 3.177 41.396 1.00 24.98 297 GLU A O 1
ATOM 1949 N N . SER A 1 277 ? -1.279 4.762 42.428 1.00 22.36 298 SER A N 1
ATOM 1950 C CA . SER A 1 277 ? -0.145 5.617 42.844 1.00 21.84 298 SER A CA 1
ATOM 1951 C C . SER A 1 277 ? 0.542 5.042 44.103 1.00 19.70 298 SER A C 1
ATOM 1952 O O . SER A 1 277 ? -0.079 4.944 45.154 1.00 24.70 298 SER A O 1
ATOM 1955 N N . VAL A 1 278 ? 1.818 4.699 44.005 1.00 16.96 299 VAL A N 1
ATOM 1956 C CA . VAL A 1 278 ? 2.563 4.196 45.158 1.00 15.97 299 VAL A CA 1
ATOM 1957 C C . VAL A 1 278 ? 2.701 5.235 46.281 1.00 17.26 299 VAL A C 1
ATOM 1958 O O . VAL A 1 278 ? 2.656 4.890 47.469 1.00 19.03 299 VAL A O 1
ATOM 1962 N N . SER A 1 279 ? 2.802 6.504 45.921 1.00 17.54 300 SER A N 1
ATOM 1963 C CA A SER A 1 279 ? 3.051 7.555 46.908 0.45 16.83 300 SER A CA 1
ATOM 1964 C CA B SER A 1 279 ? 3.022 7.598 46.871 0.35 18.55 300 SER A CA 1
ATOM 1965 C CA C SER A 1 279 ? 3.051 7.555 46.906 0.20 18.05 300 SER A CA 1
ATOM 1966 C C . SER A 1 279 ? 1.886 7.796 47.868 1.00 16.89 300 SER A C 1
ATOM 1967 O O . SER A 1 279 ? 2.090 8.371 48.960 1.00 19.68 300 SER A O 1
ATOM 1974 N N . ASP A 1 280 ? 0.675 7.344 47.500 1.00 19.10 301 ASP A N 1
ATOM 1975 C CA . ASP A 1 280 ? -0.495 7.463 48.369 1.00 19.20 301 ASP A CA 1
ATOM 1976 C C . ASP A 1 280 ? -0.940 6.125 48.967 1.00 20.85 301 ASP A C 1
ATOM 1977 O O . ASP A 1 280 ? -1.992 6.061 49.629 1.00 23.08 301 ASP A O 1
ATOM 1982 N N . MET A 1 281 ? -0.169 5.062 48.741 1.00 17.17 302 MET A N 1
ATOM 1983 C CA . MET A 1 281 ? -0.544 3.725 49.200 1.00 17.40 302 MET A CA 1
ATOM 1984 C C . MET A 1 281 ? -0.018 3.530 50.640 1.00 15.09 302 MET A C 1
ATOM 1985 O O . MET A 1 281 ? 1.170 3.597 50.832 1.00 16.57 302 MET A O 1
ATOM 1990 N N . PRO A 1 282 ? -0.891 3.311 51.639 1.00 15.38 303 PRO A N 1
ATOM 1991 C CA . PRO A 1 282 ? -0.409 3.110 53.002 1.00 15.07 303 PRO A CA 1
ATOM 1992 C C . PRO A 1 282 ? 0.434 1.859 53.166 1.00 13.89 303 PRO A C 1
ATOM 1993 O O . PRO A 1 282 ? 0.140 0.807 52.579 1.00 15.75 303 PRO A O 1
ATOM 1997 N N . VAL A 1 283 ? 1.482 1.997 53.992 1.00 13.83 304 VAL A N 1
ATOM 1998 C CA . VAL A 1 283 ? 2.296 0.855 54.384 1.00 12.91 304 VAL A CA 1
ATOM 1999 C C . VAL A 1 283 ? 1.463 -0.048 55.330 1.00 13.69 304 VAL A C 1
ATOM 2000 O O . VAL A 1 283 ? 0.823 0.450 56.259 1.00 17.05 304 VAL A O 1
ATOM 2004 N N . ALA A 1 284 ? 1.462 -1.347 55.042 1.00 12.32 305 ALA A N 1
ATOM 2005 C CA . ALA A 1 284 ? 0.727 -2.331 55.798 1.00 13.27 305 ALA A CA 1
ATOM 2006 C C . ALA A 1 284 ? 1.609 -3.069 56.795 1.00 12.50 305 ALA A C 1
ATOM 2007 O O . ALA A 1 284 ? 2.793 -3.288 56.551 1.00 14.59 305 ALA A O 1
ATOM 2009 N N . THR A 1 285 ? 1.008 -3.449 57.927 1.00 13.72 306 THR A N 1
ATOM 2010 C CA . THR A 1 285 ? 1.664 -4.249 58.943 1.00 14.13 306 THR A CA 1
ATOM 2011 C C . THR A 1 285 ? 0.753 -5.406 59.348 1.00 13.53 306 THR A C 1
ATOM 2012 O O . THR A 1 285 ? -0.428 -5.412 58.988 1.00 20.78 306 THR A O 1
ATOM 2016 N N . SER A 1 286 ? 1.273 -6.345 60.139 1.00 14.37 307 SER A N 1
ATOM 2017 C CA . SER A 1 286 ? 0.513 -7.459 60.687 1.00 15.01 307 SER A CA 1
ATOM 2018 C C . SER A 1 286 ? 0.414 -7.397 62.176 1.00 15.30 307 SER A C 1
ATOM 2019 O O . SER A 1 286 ? 1.438 -7.190 62.839 1.00 17.28 307 SER A O 1
ATOM 2022 N N . ASP A 1 287 ? -0.782 -7.590 62.712 1.00 15.00 308 ASP A N 1
ATOM 2023 C CA . ASP A 1 287 ? -1.044 -7.708 64.114 1.00 15.75 308 ASP A CA 1
ATOM 2024 C C . ASP A 1 287 ? -1.245 -9.153 64.591 1.00 14.80 308 ASP A C 1
ATOM 2025 O O . ASP A 1 287 ? -1.654 -9.345 65.748 1.00 19.20 308 ASP A O 1
ATOM 2030 N N . ASP A 1 288 ? -0.993 -10.141 63.724 1.00 14.19 309 ASP A N 1
ATOM 2031 C CA . ASP A 1 288 ? -1.278 -11.530 63.951 1.00 14.48 309 ASP A CA 1
ATOM 2032 C C . ASP A 1 288 ? 0.034 -12.279 64.208 1.00 16.44 309 ASP A C 1
ATOM 2033 O O . ASP A 1 288 ? 0.881 -12.445 63.308 1.00 17.72 309 ASP A O 1
ATOM 2038 N N . THR A 1 289 ? 0.211 -12.710 65.443 1.00 15.64 310 THR A N 1
ATOM 2039 C CA . THR A 1 289 ? 1.398 -13.468 65.814 1.00 15.46 310 THR A CA 1
ATOM 2040 C C . THR A 1 289 ? 1.026 -14.887 66.263 1.00 15.85 310 THR A C 1
ATOM 2041 O O . THR A 1 289 ? -0.116 -15.168 66.646 1.00 19.60 310 THR A O 1
ATOM 2045 N N . ASP A 1 290 ? 2.023 -15.762 66.239 1.00 14.55 311 ASP A N 1
ATOM 2046 C CA . ASP A 1 290 ? 1.881 -17.159 66.637 1.00 15.08 311 ASP A CA 1
ATOM 2047 C C . ASP A 1 290 ? 3.101 -17.574 67.397 1.00 15.62 311 ASP A C 1
ATOM 2048 O O . ASP A 1 290 ? 4.229 -17.150 67.059 1.00 16.43 311 ASP A O 1
ATOM 2053 N N . ILE A 1 291 ? 2.870 -18.368 68.449 1.00 16.39 312 ILE A N 1
ATOM 2054 C CA . ILE A 1 291 ? 3.989 -18.840 69.268 1.00 14.50 312 ILE A CA 1
ATOM 2055 C C . ILE A 1 291 ? 4.525 -20.142 68.670 1.00 14.66 312 ILE A C 1
ATOM 2056 O O . ILE A 1 291 ? 3.773 -21.117 68.463 1.00 17.81 312 ILE A O 1
ATOM 2061 N N . ILE A 1 292 ? 5.828 -20.138 68.353 1.00 13.81 313 ILE A N 1
ATOM 2062 C CA . ILE A 1 292 ? 6.510 -21.281 67.770 1.00 14.02 313 ILE A CA 1
ATOM 2063 C C . ILE A 1 292 ? 7.780 -21.518 68.629 1.00 13.40 313 ILE A C 1
ATOM 2064 O O . ILE A 1 292 ? 8.527 -20.585 68.976 1.00 16.05 313 ILE A O 1
ATOM 2069 N N . VAL A 1 293 ? 7.969 -22.792 68.972 1.00 14.81 314 VAL A N 1
ATOM 2070 C CA . VAL A 1 293 ? 9.031 -23.240 69.849 1.00 15.66 314 VAL A CA 1
ATOM 2071 C C . VAL A 1 293 ? 9.788 -24.372 69.143 1.00 15.90 314 VAL A C 1
ATOM 2072 O O . VAL A 1 293 ? 9.201 -25.220 68.497 1.00 17.56 314 VAL A O 1
ATOM 2076 N N . ASN A 1 294 ? 11.108 -24.378 69.290 1.00 15.97 315 ASN A N 1
ATOM 2077 C CA . ASN A 1 294 ? 11.942 -25.400 68.746 1.00 16.25 315 ASN A CA 1
ATOM 2078 C C . ASN A 1 294 ? 11.992 -26.459 69.810 1.00 16.11 315 ASN A C 1
ATOM 2079 O O . ASN A 1 294 ? 12.650 -26.290 70.857 1.00 18.16 315 ASN A O 1
ATOM 2084 N N . GLU A 1 295 ? 11.338 -27.598 69.567 1.00 20.51 316 GLU A N 1
ATOM 2085 C CA A GLU A 1 295 ? 11.266 -28.667 70.576 0.50 21.16 316 GLU A CA 1
ATOM 2086 C CA B GLU A 1 295 ? 11.277 -28.622 70.619 0.50 20.68 316 GLU A CA 1
ATOM 2087 C C . GLU A 1 295 ? 12.616 -29.326 70.858 1.00 20.19 316 GLU A C 1
ATOM 2088 O O . GLU A 1 295 ? 12.800 -29.912 71.910 1.00 24.95 316 GLU A O 1
ATOM 2099 N N . ASP A 1 296 ? 13.550 -29.271 69.894 1.00 20.75 317 ASP A N 1
ATOM 2100 C CA . ASP A 1 296 ? 14.882 -29.873 70.077 1.00 22.53 317 ASP A CA 1
ATOM 2101 C C . ASP A 1 296 ? 15.676 -29.029 71.068 1.00 19.57 317 ASP A C 1
ATOM 2102 O O . ASP A 1 296 ? 16.352 -29.545 71.958 1.00 22.33 317 ASP A O 1
ATOM 2107 N N . ILE A 1 297 ? 15.586 -27.720 70.907 1.00 17.93 318 ILE A N 1
ATOM 2108 C CA . ILE A 1 297 ? 16.246 -26.766 71.826 1.00 18.25 318 ILE A CA 1
ATOM 2109 C C . ILE A 1 297 ? 15.601 -26.819 73.210 1.00 19.12 318 ILE A C 1
ATOM 2110 O O . ILE A 1 297 ? 16.311 -26.826 74.205 1.00 19.12 318 ILE A O 1
ATOM 2115 N N . LEU A 1 298 ? 14.271 -26.920 73.269 1.00 19.56 319 LEU A N 1
ATOM 2116 C CA . LEU A 1 298 ? 13.538 -27.055 74.523 1.00 19.23 319 LEU A CA 1
ATOM 2117 C C . LEU A 1 298 ? 14.067 -28.252 75.329 1.00 22.07 319 LEU A C 1
ATOM 2118 O O . LEU A 1 298 ? 14.342 -28.133 76.517 1.00 22.88 319 LEU A O 1
ATOM 2123 N N . LYS A 1 299 ? 14.204 -29.393 74.651 1.00 21.14 320 LYS A N 1
ATOM 2124 C CA . LYS A 1 299 ? 14.686 -30.606 75.276 1.00 22.81 320 LYS A CA 1
ATOM 2125 C C . LYS A 1 299 ? 16.157 -30.462 75.681 1.00 24.07 320 LYS A C 1
ATOM 2126 O O . LYS A 1 299 ? 16.539 -30.884 76.780 1.00 26.05 320 LYS A O 1
ATOM 2132 N N . ALA A 1 300 ? 16.985 -29.875 74.829 1.00 22.80 321 ALA A N 1
ATOM 2133 C CA . ALA A 1 300 ? 18.403 -29.651 75.169 1.00 23.55 321 ALA A CA 1
ATOM 2134 C C . ALA A 1 300 ? 18.577 -28.782 76.418 1.00 21.82 321 ALA A C 1
ATOM 2135 O O . ALA A 1 300 ? 19.548 -28.961 77.169 1.00 25.20 321 ALA A O 1
ATOM 2137 N N . LEU A 1 301 ? 17.650 -27.850 76.660 1.00 21.11 322 LEU A N 1
ATOM 2138 C CA . LEU A 1 301 ? 17.680 -26.997 77.871 1.00 22.28 322 LEU A CA 1
ATOM 2139 C C . LEU A 1 301 ? 17.074 -27.673 79.117 1.00 24.88 322 LEU A C 1
ATOM 2140 O O . LEU A 1 301 ? 17.030 -27.070 80.188 1.00 28.18 322 LEU A O 1
ATOM 2145 N N . GLY A 1 302 ? 16.570 -28.890 78.943 1.00 27.14 323 GLY A N 1
ATOM 2146 C CA . GLY A 1 302 ? 15.944 -29.668 79.989 1.00 28.15 323 GLY A CA 1
ATOM 2147 C C . GLY A 1 302 ?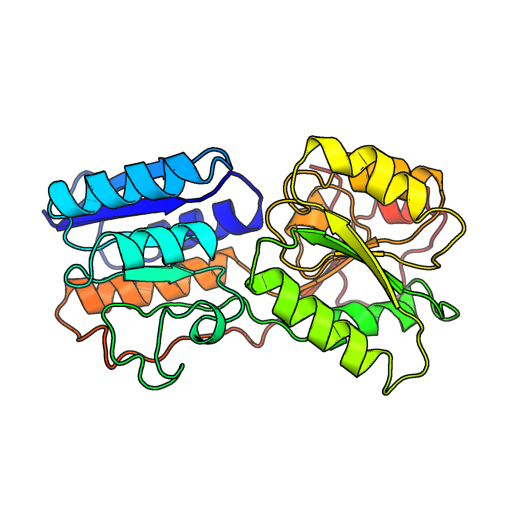 14.571 -29.162 80.363 1.00 28.59 323 GLY A C 1
ATOM 2148 O O . GLY A 1 302 ? 14.135 -29.381 81.487 1.00 32.58 323 GLY A O 1
ATOM 2149 N N . MET A 1 303 ? 13.887 -28.486 79.444 1.00 27.49 324 MET A N 1
ATOM 2150 C CA . MET A 1 303 ? 12.570 -27.940 79.731 1.00 27.61 324 MET A CA 1
ATOM 2151 C C . MET A 1 303 ? 11.433 -28.859 79.291 1.00 30.81 324 MET A C 1
ATOM 2152 O O . MET A 1 303 ? 11.568 -29.651 78.344 1.00 32.70 324 MET A O 1
ATOM 2157 N N . GLU A 1 304 ? 10.302 -28.730 79.979 1.00 32.64 325 GLU A N 1
ATOM 2158 C CA . GLU A 1 304 ? 9.071 -29.435 79.626 1.00 37.40 325 GLU A CA 1
ATOM 2159 C C . GLU A 1 304 ? 8.241 -28.596 78.656 1.00 36.67 325 GLU A C 1
ATOM 2160 O O . GLU A 1 304 ? 8.325 -27.357 78.654 1.00 33.10 325 GLU A O 1
ATOM 2166 N N . LYS A 1 305 ? 7.425 -29.275 77.840 1.00 32.90 326 LYS A N 1
ATOM 2167 C CA . LYS A 1 305 ? 6.533 -28.569 76.958 1.00 18.88 326 LYS A CA 1
ATOM 2168 C C . LYS A 1 305 ? 5.437 -27.956 77.872 1.00 26.52 326 LYS A C 1
ATOM 2169 O O . LYS A 1 305 ? 4.870 -28.656 78.705 1.00 37.33 326 LYS A O 1
ATOM 2175 N N . PRO A 1 306 ? 5.193 -26.628 77.777 1.00 34.16 327 PRO A N 1
ATOM 2176 C CA . PRO A 1 306 ? 4.127 -26.065 78.637 1.00 38.68 327 PRO A CA 1
ATOM 2177 C C . PRO A 1 306 ? 2.749 -26.555 78.185 1.00 41.65 327 PRO A C 1
ATOM 2178 O O . PRO A 1 306 ? 2.635 -27.013 77.065 1.00 40.25 327 PRO A O 1
ATOM 2182 N N . SER A 1 307 ? 1.728 -26.464 79.038 1.00 50.40 328 SER A N 1
ATOM 2183 C CA . SER A 1 307 ? 0.353 -26.885 78.665 1.00 55.82 328 SER A CA 1
ATOM 2184 C C . SER A 1 307 ? -0.290 -26.117 77.489 1.00 62.20 328 SER A C 1
ATOM 2185 O O . SER A 1 307 ? -1.093 -26.692 76.753 1.00 73.88 328 SER A O 1
ATOM 2188 N N . ASN A 1 308 ? 0.036 -24.827 77.355 1.00 59.14 329 ASN A N 1
ATOM 2189 C CA . ASN A 1 308 ? -0.492 -23.921 76.302 1.00 51.42 329 ASN A CA 1
ATOM 2190 C C . ASN A 1 308 ? -0.775 -24.562 74.915 1.00 51.70 329 ASN A C 1
ATOM 2191 O O . ASN A 1 308 ? 0.159 -24.895 74.168 1.00 52.73 329 ASN A O 1
ATOM 2196 N N . GLU A 1 309 ? -2.066 -24.693 74.589 1.00 46.79 330 GLU A N 1
ATOM 2197 C CA . GLU A 1 309 ? -2.556 -25.229 73.298 1.00 45.57 330 GLU A CA 1
ATOM 2198 C C . GLU A 1 309 ? -2.170 -24.412 72.051 1.00 48.99 330 GLU A C 1
ATOM 2199 O O . GLU A 1 309 ? -2.113 -24.961 70.940 1.00 57.05 330 GLU A O 1
ATOM 2205 N N . ASN A 1 310 ? -1.957 -23.108 72.223 1.00 45.84 331 ASN A N 1
ATOM 2206 C CA . ASN A 1 310 ? -1.568 -22.247 71.113 1.00 42.10 331 ASN A CA 1
ATOM 2207 C C . ASN A 1 310 ? -0.071 -22.361 70.719 1.00 39.68 331 ASN A C 1
ATOM 2208 O O . ASN A 1 310 ? 0.352 -21.721 69.766 1.00 46.90 331 ASN A O 1
ATOM 2213 N N . ILE A 1 311 ? 0.731 -23.158 71.416 1.00 30.00 332 ILE A N 1
ATOM 2214 C CA . ILE A 1 311 ? 2.124 -23.365 70.956 1.00 28.04 332 ILE A CA 1
ATOM 2215 C C . ILE A 1 311 ? 2.235 -24.425 69.860 1.00 22.59 332 ILE A C 1
ATOM 2216 O O . ILE A 1 311 ? 1.677 -25.509 70.003 1.00 28.39 332 ILE A O 1
ATOM 2221 N N . SER A 1 312 ? 2.955 -24.107 68.778 1.00 20.91 333 SER A N 1
ATOM 2222 C CA A SER A 1 312 ? 3.343 -25.069 67.735 0.50 22.88 333 SER A CA 1
ATOM 2223 C CA B SER A 1 312 ? 3.333 -25.143 67.807 0.50 22.82 333 SER A CA 1
ATOM 2224 C C . SER A 1 312 ? 4.841 -25.350 67.854 1.00 20.18 333 SER A C 1
ATOM 2225 O O . SER A 1 312 ? 5.598 -24.450 68.266 1.00 23.76 333 SER A O 1
ATOM 2230 N N . TYR A 1 313 ? 5.245 -26.569 67.501 1.00 24.93 334 TYR A N 1
ATOM 2231 C CA . TYR A 1 313 ? 6.653 -26.952 67.623 1.00 19.63 334 TYR A CA 1
ATOM 2232 C C . TYR A 1 313 ? 7.273 -27.218 66.265 1.00 20.98 334 TYR A C 1
ATOM 2233 O O . TYR A 1 313 ? 6.610 -27.726 65.334 1.00 26.81 334 TYR A O 1
ATOM 2242 N N . VAL A 1 314 ? 8.538 -26.826 66.186 1.00 20.82 335 VAL A N 1
ATOM 2243 C CA . VAL A 1 314 ? 9.401 -27.053 65.032 1.00 16.29 335 VAL A CA 1
ATOM 2244 C C . VAL A 1 314 ? 10.637 -27.839 65.501 1.00 20.12 335 VAL A C 1
ATOM 2245 O O . VAL A 1 314 ? 11.003 -27.815 66.692 1.00 22.19 335 VAL A O 1
ATOM 2249 N N . LYS A 1 315 ? 11.310 -28.460 64.537 1.00 23.47 336 LYS A N 1
ATOM 2250 C CA . LYS A 1 315 ? 12.574 -29.173 64.786 1.00 25.12 336 LYS A CA 1
ATOM 2251 C C . LYS A 1 315 ? 13.608 -28.506 63.948 1.00 27.05 336 LYS A C 1
ATOM 2252 O O . LYS A 1 315 ? 13.275 -27.887 62.950 1.00 35.27 336 LYS A O 1
ATOM 2258 N N . THR A 1 316 ? 14.862 -28.596 64.355 1.00 29.02 337 THR A N 1
ATOM 2259 C CA . THR A 1 316 ? 15.924 -27.803 63.722 1.00 32.19 337 THR A CA 1
ATOM 2260 C C . THR A 1 316 ? 16.102 -28.061 62.221 1.00 38.34 337 THR A C 1
ATOM 2261 O O . THR A 1 316 ? 16.223 -29.216 61.798 1.00 43.38 337 THR A O 1
ATOM 2265 N N . LYS A 1 317 ? 16.114 -26.957 61.446 1.00 46.76 338 LYS A N 1
ATOM 2266 C CA . LYS A 1 317 ? 16.271 -26.962 59.971 1.00 45.45 338 LYS A CA 1
ATOM 2267 C C . LYS A 1 317 ? 17.658 -27.431 59.552 1.00 49.55 338 LYS A C 1
ATOM 2268 O O . LYS A 1 317 ? 17.844 -28.598 59.196 1.00 65.02 338 LYS A O 1
#

CATH classification: 3.40.50.2300

InterPro domains:
  IPR007487 ABC transporter, tyrosine-binding protein-like [PF04392] (46-327)
  IPR007487 ABC transporter, tyrosine-binding protein-like [PTHR35271] (1-328)
  IPR007487 ABC transporter, tyrosine-binding protein-like [cd06325] (46-323)
  IPR028082 Periplasmic binding protein-like I [SSF53822] (46-227)

B-factor: mean 20.43, std 10.15, range [8.35, 87.44]

Nearest PDB structures (foldseek):
  6hnk-assembly1_A  TM=7.857E-01  e=5.340E-52  Clostridioides difficile 630
  3lft-assembly1_A  TM=9.689E-01  e=1.073E-31  Streptococcus pneumoniae TIGR4
  3lkv-assembly1_A-2  TM=9.696E-01  e=1.610E-31  Vibrio cholerae O1 biovar El Tor str. N16961
  3lft-assembly2_B  TM=9.506E-01  e=6.986E-30  Streptococcus pneumoniae TIGR4
  7c7s-assembly1_B  TM=4.563E-01  e=1.532E-04  Homo sapiens

Foldseek 3Di:
DAEEEEEEAADFPLLVLLVLLLQVLCVVVPHHDPPNYPYHYDYNNNDLVSLQVSLLVCVVVVGQEYEYEELSNQLSVVVNDQPRAYAYEAYADCVQSVQAVDQQFRQTSYAAAHFHDQPVQQVVCCVPVPVPWAEEEEEAEPPHSSVVVNVVRVVVVSVVPRHHYHYDYDHALVCPQVRLVVCQVPGQAYEYESHPSCSVVLLNSQVVCLVSLHAYGYQDCSSQLSHHFKHWGDRSNVSSNRRSVVVVVVVVPDRNRNHGHDYDPHTAMEGAVVSCVSSVHDDDPDPRYDYDHHD

Organism: Clostridioides difficile (strain 630) (NCBI:txid272563)